Protein 7X77 (pdb70)

Secondary structure (DSSP, 8-state):
--TT-PPPHHHHHHHTSS-BSSHHHHHHHHHHHHTT--GGGHHHHTSEEEEE-STT-EEEEEE-TTS-EEEHHHHHHHHHHT-HHHHHHHSTT--HHHHHTHHHHHHHTT--HHHHHHHHHHHHHHHHH-GGG---SHHHHHHHHHH-HHHHHHHHHHHHH---EE-TTS-EE---SSSHHHHHHHHHTT--EEEEEEEETTTTEEEEEEEGGGB------PBPSS-SSS-S--HHHHTTTTT--HHHH-SSBSS-BTTS-TTSTTB---TTS-TTEEEEEEPPPPHHHHHHHHT-GGGSTTT--

Sequence (305 aa):
PWPGVPMSFFSNLRAVNKLYPNQASFITDNTRLLTSTPAGFTNVLNAPSVRNIGNNRFQPGYQLSNNQFVSTSDINRITRNNDVPNIRGVFQGISDPQINSLSQLRRVDNVPDFNYHTKQTRSNAVKQNFPETNVRTPEGVQNALQQNPRLHSYMQSLKVGGTGILLATGGYFLFSAATLVQDIINAINNTGGSYYVQGKDAGEIAEACLLLQRTCRQDPVTICPFDPLLPNNPPELTNMCQGFNYEVEKTVCRGSDPSADPDSPQYVDISDLPAGQTLMCIEPYSFGDLVGDLGLDWLLGDEGL

GO terms:
  GO:0055036 virion membrane (C, EXP)

B-factor: mean 30.39, std 8.5, range [15.55, 80.91]

Structure (mmCIF, N/CA/C/O backbone):
data_7X77
#
_entry.id   7X77
#
_cell.length_a   68.173
_cell.length_b   92.360
_cell.length_c   52.646
_cell.angle_alpha   90.000
_cell.angle_beta   90.000
_cell.angle_gamma   90.000
#
_symmetry.space_group_name_H-M   'P 21 21 2'
#
loop_
_entity.id
_entity.type
_entity.pdbx_description
1 polymer 'Per os infectivity factor 5'
2 water water
#
loop_
_atom_site.group_PDB
_atom_site.id
_atom_site.type_symbol
_atom_site.label_atom_id
_atom_site.label_alt_id
_atom_site.label_comp_id
_atom_site.label_asym_id
_atom_site.label_entity_id
_atom_site.label_seq_id
_atom_site.pdbx_PDB_ins_code
_atom_site.Cartn_x
_atom_site.Cartn_y
_atom_site.Cartn_z
_atom_site.occupancy
_atom_site.B_iso_or_equiv
_atom_site.auth_seq_id
_atom_site.auth_comp_id
_atom_site.auth_asym_id
_atom_site.auth_atom_id
_atom_site.pdbx_PDB_model_num
ATOM 1 N N . PRO A 1 21 ? 71.51947 90.27942 63.88694 1.000 30.01290 -5 PRO A N 1
ATOM 2 C CA . PRO A 1 21 ? 72.44985 89.16287 63.62993 1.000 39.94188 -5 PRO A CA 1
ATOM 3 C C . PRO A 1 21 ? 71.94803 88.20287 62.55064 1.000 33.33362 -5 PRO A C 1
ATOM 4 O O . PRO A 1 21 ? 70.87034 87.63465 62.72228 1.000 29.74809 -5 PRO A O 1
ATOM 8 N N . TRP A 1 22 ? 72.70563 88.03694 61.46357 1.000 28.52700 -4 TRP A N 1
ATOM 9 C CA . TRP A 1 22 ? 72.30343 87.10598 60.41678 1.000 29.69705 -4 TRP A CA 1
ATOM 10 C C . TRP A 1 22 ? 72.45522 85.68079 60.93707 1.000 28.78618 -4 TRP A C 1
ATOM 11 O O . TRP A 1 22 ? 73.47742 85.36426 61.55564 1.000 27.82056 -4 TRP A O 1
ATOM 22 N N . PRO A 1 23 ? 71.46350 84.80923 60.73033 1.000 28.26514 -3 PRO A N 1
ATOM 23 C CA . PRO A 1 23 ? 71.54724 83.43641 61.25241 1.000 30.52570 -3 PRO A CA 1
ATOM 24 C C . PRO A 1 23 ? 72.77170 82.68987 60.73125 1.000 28.61769 -3 PRO A C 1
ATOM 25 O O . PRO A 1 23 ? 73.06728 82.69393 59.53321 1.000 28.95806 -3 PRO A O 1
ATOM 29 N N . GLY A 1 24 ? 73.48684 82.04676 61.65149 1.000 27.35001 -2 GLY A N 1
ATOM 30 C CA . GLY A 1 24 ? 74.72535 81.36876 61.33185 1.000 26.04758 -2 GLY A CA 1
ATOM 31 C C . GLY A 1 24 ? 75.93912 82.26199 61.14483 1.000 30.23091 -2 GLY A C 1
ATOM 32 O O . GLY A 1 24 ? 77.04105 81.73680 60.93941 1.000 29.13323 -2 GLY A O 1
ATOM 33 N N . VAL A 1 25 ? 75.79152 83.57961 61.20466 1.000 27.79274 -1 VAL A N 1
ATOM 34 C CA . VAL A 1 25 ? 76.89265 84.50194 60.92888 1.000 28.78411 -1 VAL A CA 1
ATOM 35 C C . VAL A 1 25 ? 77.28434 85.18852 62.23356 1.000 27.48095 -1 VAL A C 1
ATOM 36 O O . VAL A 1 25 ? 76.43474 85.83571 62.85861 1.000 29.86182 -1 VAL A O 1
ATOM 40 N N . PRO A 1 26 ? 78.54104 85.08748 62.67702 1.000 24.43669 0 PRO A N 1
ATOM 41 C CA . PRO A 1 26 ? 78.99167 85.93014 63.79042 1.000 28.81130 0 PRO A CA 1
ATOM 42 C C . PRO A 1 26 ? 78.80818 87.40009 63.44510 1.000 27.02108 0 PRO A C 1
ATOM 43 O O . PRO A 1 26 ? 78.92891 87.80752 62.29073 1.000 28.30137 0 PRO A O 1
ATOM 47 N N . MET A 1 27 ? 78.48951 88.19470 64.45628 1.000 22.59531 1 MET A N 1
ATOM 48 C CA . MET A 1 27 ? 78.31888 89.61951 64.22440 1.000 28.89632 1 MET A CA 1
ATOM 49 C C . MET A 1 27 ? 79.67543 90.28009 64.01066 1.000 22.68520 1 MET A C 1
ATOM 50 O O . MET A 1 27 ? 80.69394 89.84407 64.55278 1.000 21.96362 1 MET A O 1
ATOM 55 N N . SER A 1 28 ? 79.68249 91.33451 63.19581 1.000 24.94700 2 SER A N 1
ATOM 56 C CA . SER A 1 28 ? 80.90681 92.08787 62.97268 1.000 21.40573 2 SER A CA 1
ATOM 57 C C . SER A 1 28 ? 81.29634 92.84997 64.23518 1.000 22.61232 2 SER A C 1
ATOM 58 O O . SER A 1 28 ? 80.48019 93.07762 65.13580 1.000 23.06026 2 SER A O 1
ATOM 61 N N . PHE A 1 29 ? 82.56992 93.25042 64.28607 1.000 22.21916 3 PHE A N 1
ATOM 62 C CA . PHE A 1 29 ? 83.09360 93.99677 65.42948 1.000 23.92645 3 PHE A CA 1
ATOM 63 C C . PHE A 1 29 ? 82.23399 95.21608 65.74661 1.000 19.39719 3 PHE A C 1
ATOM 64 O O . PHE A 1 29 ? 81.80873 95.41142 66.88877 1.000 19.96709 3 PHE A O 1
ATOM 72 N N . PHE A 1 30 ? 81.95709 96.04500 64.74494 1.000 21.00072 4 PHE A N 1
ATOM 73 C CA . PHE A 1 30 ? 81.18907 97.25656 65.00100 1.000 19.80345 4 PHE A CA 1
ATOM 74 C C . PHE A 1 30 ? 79.71210 96.97659 65.27172 1.000 21.70184 4 PHE A C 1
ATOM 75 O O . PHE A 1 30 ? 79.07150 97.77298 65.96695 1.000 19.91949 4 PHE A O 1
ATOM 83 N N . SER A 1 31 ? 79.15890 95.86193 64.76849 1.000 21.96772 5 SER A N 1
ATOM 84 C CA . SER A 1 31 ? 77.81092 95.46322 65.18663 1.000 22.29156 5 SER A CA 1
ATOM 85 C C . SER A 1 31 ? 77.78420 95.06950 66.66164 1.000 22.36592 5 SER A C 1
ATOM 86 O O . SER A 1 31 ? 76.84132 95.41146 67.38255 1.000 25.90515 5 SER A O 1
ATOM 89 N N . ASN A 1 32 ? 78.80530 94.33786 67.12405 1.000 25.34317 6 ASN A N 1
ATOM 90 C CA . ASN A 1 32 ? 78.89297 93.97726 68.53966 1.000 21.77962 6 ASN A CA 1
ATOM 91 C C . ASN A 1 32 ? 79.12669 95.21071 69.40965 1.000 23.14971 6 ASN A C 1
ATOM 92 O O . ASN A 1 32 ? 78.58345 95.31407 70.51493 1.000 22.36386 6 ASN A O 1
ATOM 97 N N . LEU A 1 33 ? 79.96999 96.13965 68.94794 1.000 18.68610 7 LEU A N 1
ATOM 98 C CA . LEU A 1 33 ? 80.15392 97.39740 69.67629 1.000 19.22274 7 LEU A CA 1
ATOM 99 C C . LEU A 1 33 ? 78.84549 98.16809 69.77812 1.000 19.11087 7 LEU A C 1
ATOM 100 O O . LEU A 1 33 ? 78.50452 98.69914 70.84080 1.000 18.01305 7 LEU A O 1
ATOM 105 N N . ARG A 1 34 ? 78.09970 98.23211 68.67523 1.000 20.89863 8 ARG A N 1
ATOM 106 C CA . ARG A 1 34 ? 76.79562 98.88713 68.67184 1.000 22.27002 8 ARG A CA 1
ATOM 107 C C . ARG A 1 34 ? 75.81894 98.18761 69.60967 1.000 24.16248 8 ARG A C 1
ATOM 108 O O . ARG A 1 34 ? 75.03748 98.85074 70.30820 1.000 20.64559 8 ARG A O 1
ATOM 116 N N . ALA A 1 35 ? 75.85037 96.84738 69.64302 1.000 20.60161 9 ALA A N 1
ATOM 117 C CA . ALA A 1 35 ? 74.89913 96.10705 70.46772 1.000 22.18886 9 ALA A CA 1
ATOM 118 C C . ALA A 1 35 ? 75.08372 96.40476 71.95307 1.000 23.51205 9 ALA A C 1
ATOM 119 O O . ALA A 1 35 ? 74.10176 96.42482 72.70430 1.000 24.46796 9 ALA A O 1
ATOM 121 N N . VAL A 1 36 ? 76.31659 96.67908 72.39853 1.000 22.48723 10 VAL A N 1
ATOM 122 C CA . VAL A 1 36 ? 76.53933 96.98984 73.80931 1.000 21.55025 10 VAL A CA 1
ATOM 123 C C . VAL A 1 36 ? 76.47327 98.48396 74.11641 1.000 24.23306 10 VAL A C 1
ATOM 124 O O . VAL A 1 36 ? 76.73780 98.88403 75.25981 1.000 26.37619 10 VAL A O 1
ATOM 128 N N . ASN A 1 37 ? 76.13779 99.32569 73.13811 1.000 22.13938 11 ASN A N 1
ATOM 129 C CA . ASN A 1 37 ? 75.95934 100.76052 73.38095 1.000 22.40048 11 ASN A CA 1
ATOM 130 C C . ASN A 1 37 ? 74.54929 101.00874 73.92721 1.000 25.99030 11 ASN A C 1
ATOM 131 O O . ASN A 1 37 ? 73.67238 101.57932 73.26922 1.000 26.03003 11 ASN A O 1
ATOM 136 N N . LYS A 1 38 ? 74.34004 100.56453 75.16598 1.000 23.39094 12 LYS A N 1
ATOM 137 C CA . LYS A 1 38 ? 73.04510 100.69325 75.82411 1.000 26.21776 12 LYS A CA 1
ATOM 138 C C . LYS A 1 38 ? 73.25183 100.51455 77.31950 1.000 26.95891 12 LYS A C 1
ATOM 139 O O . LYS A 1 38 ? 74.34316 100.17664 77.77591 1.000 26.64975 12 LYS A O 1
ATOM 145 N N . LEU A 1 39 ? 72.18401 100.72883 78.07777 1.000 27.58702 13 LEU A N 1
ATOM 146 C CA . LEU A 1 39 ? 72.19333 100.44637 79.50444 1.000 27.33177 13 LEU A CA 1
ATOM 147 C C . LEU A 1 39 ? 71.76412 99.00624 79.74859 1.000 28.63596 13 LEU A C 1
ATOM 148 O O . LEU A 1 39 ? 71.03037 98.41462 78.95184 1.000 29.52122 13 LEU A O 1
ATOM 153 N N . TYR A 1 40 ? 72.20667 98.45298 80.87509 1.000 31.36022 14 TYR A N 1
ATOM 154 C CA . TYR A 1 40 ? 71.97080 97.04819 81.16635 1.000 32.44416 14 TYR A CA 1
ATOM 155 C C . TYR A 1 40 ? 71.25365 96.87223 82.50302 1.000 37.59570 14 TYR A C 1
ATOM 156 O O . TYR A 1 40 ? 71.37803 97.71724 83.39754 1.000 36.05599 14 TYR A O 1
ATOM 165 N N . PRO A 1 41 ? 70.49919 95.77613 82.66965 1.000 37.01162 15 PRO A N 1
ATOM 166 C CA . PRO A 1 41 ? 69.80539 95.54220 83.94829 1.000 35.40728 15 PRO A CA 1
ATOM 167 C C . PRO A 1 41 ? 70.70634 95.01459 85.04648 1.000 37.26694 15 PRO A C 1
ATOM 168 O O . PRO A 1 41 ? 70.36931 95.17192 86.22877 1.000 35.58439 15 PRO A O 1
ATOM 172 N N . ASN A 1 42 ? 71.82189 94.38379 84.69624 1.000 35.786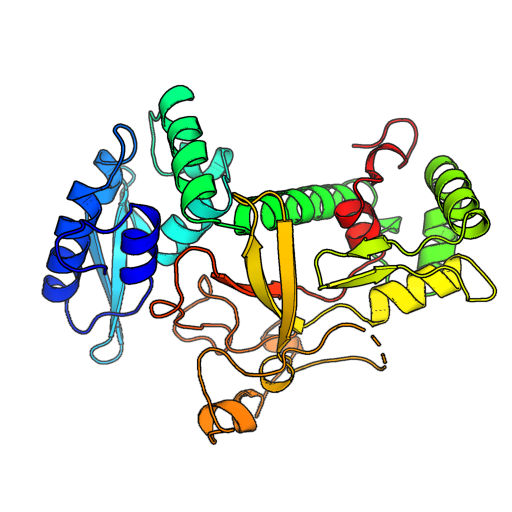20 16 ASN A N 1
ATOM 173 C CA . ASN A 1 42 ? 72.78404 93.87981 85.66589 1.000 38.42982 16 ASN A CA 1
ATOM 174 C C . ASN A 1 42 ? 74.11331 93.69225 84.94417 1.000 37.02807 16 ASN A C 1
ATOM 175 O O . ASN A 1 42 ? 74.21755 93.90333 83.73332 1.000 36.09383 16 ASN A O 1
ATOM 180 N N . GLN A 1 43 ? 75.13072 93.27509 85.69638 1.000 32.37213 17 GLN A N 1
ATOM 181 C CA . GLN A 1 43 ? 76.45792 93.12188 85.11494 1.000 36.35346 17 GLN A CA 1
ATOM 182 C C . GLN A 1 43 ? 76.55411 91.87292 84.24519 1.000 38.10352 17 GLN A C 1
ATOM 183 O O . GLN A 1 43 ? 77.24758 91.88001 83.21686 1.000 32.78720 17 GLN A O 1
ATOM 189 N N . ALA A 1 44 ? 75.85711 90.79863 84.63218 1.000 36.21473 18 ALA A N 1
ATOM 190 C CA . ALA A 1 44 ? 76.01206 89.52656 83.93135 1.000 34.79904 18 ALA A CA 1
ATOM 191 C C . ALA A 1 44 ? 75.50114 89.61068 82.49544 1.000 34.50470 18 ALA A C 1
ATOM 192 O O . ALA A 1 44 ? 76.10435 89.03209 81.58628 1.000 33.92269 18 ALA A O 1
ATOM 194 N N . SER A 1 45 ? 74.39895 90.33214 82.26217 1.000 34.00568 19 SER A N 1
ATOM 195 C CA . SER A 1 45 ? 73.92438 90.48783 80.88869 1.000 34.53989 19 SER A CA 1
ATOM 196 C C . SER A 1 45 ? 74.94070 91.20340 80.01440 1.000 32.25664 19 SER A C 1
ATOM 197 O O . SER A 1 45 ? 74.95597 90.99953 78.79709 1.000 31.56452 19 SER A O 1
ATOM 200 N N . PHE A 1 46 ? 75.78947 92.04520 80.60564 1.000 35.19475 20 PHE A N 1
ATOM 201 C CA . PHE A 1 46 ? 76.77785 92.75347 79.79835 1.000 33.95732 20 PHE A CA 1
ATOM 202 C C . PHE A 1 46 ? 78.00362 91.89145 79.53529 1.000 29.19088 20 PHE A C 1
ATOM 203 O O . PHE A 1 46 ? 78.52745 91.89400 78.41789 1.000 32.13977 20 PHE A O 1
ATOM 211 N N . ILE A 1 47 ? 78.47007 91.14784 80.53975 1.000 30.16547 21 ILE A N 1
ATOM 212 C CA . ILE A 1 47 ? 79.56485 90.20230 80.31704 1.000 31.29713 21 ILE A CA 1
ATOM 213 C C . ILE A 1 47 ? 79.22641 89.25565 79.17152 1.000 31.50833 21 ILE A C 1
ATOM 214 O O . ILE A 1 47 ? 80.08459 88.91898 78.34507 1.000 26.22812 21 ILE A O 1
ATOM 219 N N . THR A 1 48 ? 77.96433 88.82076 79.10412 1.000 33.01739 22 THR A N 1
ATOM 220 C CA . THR A 1 48 ? 77.51921 87.92400 78.04095 1.000 29.95743 22 THR A CA 1
ATOM 221 C C . THR A 1 48 ? 77.70430 88.55633 76.67129 1.000 31.53656 22 THR A C 1
ATOM 222 O O . THR A 1 48 ? 78.30707 87.95471 75.77421 1.000 30.74748 22 THR A O 1
ATOM 226 N N . ASP A 1 49 ? 77.16501 89.76657 76.48685 1.000 29.99109 23 ASP A N 1
ATOM 227 C CA . ASP A 1 49 ? 77.33509 90.48111 75.22558 1.000 27.51703 23 ASP A CA 1
ATOM 228 C C . ASP A 1 49 ? 78.80206 90.80303 74.96820 1.000 28.26553 23 ASP A C 1
ATOM 229 O O . ASP A 1 49 ? 79.26260 90.77006 73.82239 1.000 29.28925 23 ASP A O 1
ATOM 234 N N . ASN A 1 50 ? 79.54684 91.13863 76.01983 1.000 27.77976 24 ASN A N 1
ATOM 235 C CA . ASN A 1 50 ? 80.94982 91.47992 75.84003 1.000 25.70616 24 ASN A CA 1
ATOM 236 C C . ASN A 1 50 ? 81.75990 90.25752 75.41944 1.000 27.87227 24 ASN A C 1
ATOM 237 O O . ASN A 1 50 ? 82.67694 90.36640 74.59693 1.000 23.85148 24 ASN A O 1
ATOM 242 N N . THR A 1 51 ? 81.42895 89.08145 75.96071 1.000 30.12514 25 THR A N 1
ATOM 243 C CA . THR A 1 51 ? 82.10603 87.86736 75.51900 1.000 27.22879 25 THR A CA 1
ATOM 244 C C . THR A 1 51 ? 81.93021 87.67000 74.02200 1.000 24.12082 25 THR A C 1
ATOM 245 O O . THR A 1 51 ? 82.88187 87.32378 73.31395 1.000 31.28758 25 THR A O 1
ATOM 249 N N . ARG A 1 52 ? 80.72803 87.91710 73.51761 1.000 22.54786 26 ARG A N 1
ATOM 250 C CA . ARG A 1 52 ? 80.51083 87.85533 72.07917 1.000 25.29341 26 ARG A CA 1
ATOM 251 C C . ARG A 1 52 ? 81.31477 88.92823 71.35504 1.000 27.96120 26 ARG A C 1
ATOM 252 O O . ARG A 1 52 ? 81.84017 88.68637 70.26216 1.000 24.60697 26 ARG A O 1
ATOM 260 N N . LEU A 1 53 ? 81.40184 90.13056 71.93496 1.000 24.51711 27 LEU A N 1
ATOM 261 C CA . LEU A 1 53 ? 82.20045 91.18188 71.31047 1.000 28.11426 27 LEU A CA 1
ATOM 262 C C . LEU A 1 53 ? 83.66143 90.75950 71.19210 1.000 25.07979 27 LEU A C 1
ATOM 263 O O . LEU A 1 53 ? 84.29699 90.98727 70.15483 1.000 25.67855 27 LEU A O 1
ATOM 268 N N . LEU A 1 54 ? 84.19380 90.10123 72.22785 1.000 23.77926 28 LEU A N 1
ATOM 269 C CA . LEU A 1 54 ? 85.59774 89.68809 72.22654 1.000 28.15560 28 LEU A CA 1
ATOM 270 C C . LEU A 1 54 ? 85.90173 88.67501 71.12560 1.000 28.80979 28 LEU A C 1
ATOM 271 O O . LEU A 1 54 ? 87.05061 88.58112 70.67647 1.000 28.51128 28 LEU A O 1
ATOM 276 N N . THR A 1 55 ? 84.90171 87.91058 70.67643 1.000 22.49902 29 THR A N 1
ATOM 277 C CA . THR A 1 55 ? 85.14574 86.98259 69.57643 1.000 28.32709 29 THR A CA 1
ATOM 278 C C . THR A 1 55 ? 85.23783 87.69277 68.23801 1.000 26.19594 29 THR A C 1
ATOM 279 O O . THR A 1 55 ? 85.51294 87.04476 67.22277 1.000 26.90465 29 THR A O 1
ATOM 283 N N . SER A 1 56 ? 85.02592 89.00598 68.21365 1.000 25.74025 30 SER A N 1
ATOM 284 C CA . SER A 1 56 ? 85.13853 89.79123 66.99388 1.000 23.60614 30 SER A CA 1
ATOM 285 C C . SER A 1 56 ? 86.18706 90.89872 67.09941 1.000 25.68761 30 SER A C 1
ATOM 286 O O . SER A 1 56 ? 86.27791 91.73833 66.19362 1.000 23.39468 30 SER A O 1
ATOM 289 N N . THR A 1 57 ? 87.01114 90.89534 68.14864 1.000 23.92567 31 THR A N 1
ATOM 290 C CA . THR A 1 57 ? 87.87897 92.02986 68.46265 1.000 28.24289 31 THR A CA 1
ATOM 291 C C . THR A 1 57 ? 89.26992 91.85268 67.85553 1.000 24.03329 31 THR A C 1
ATOM 292 O O . THR A 1 57 ? 89.96247 90.88450 68.19885 1.000 22.66362 31 THR A O 1
ATOM 296 N N . PRO A 1 58 ? 89.73292 92.76790 67.00013 1.000 26.34810 32 PRO A N 1
ATOM 297 C CA . PRO A 1 58 ? 91.08925 92.64900 66.43776 1.000 25.19171 32 PRO A CA 1
ATOM 298 C C . PRO A 1 58 ? 92.17529 92.72706 67.51047 1.000 30.08983 32 PRO A C 1
ATOM 299 O O . PRO A 1 58 ? 91.93594 93.05925 68.67439 1.000 45.58594 32 PRO A O 1
ATOM 303 N N . ALA A 1 59 ? 93.41652 92.46994 67.05796 1.000 31.02324 33 ALA A N 1
ATOM 304 C CA . ALA A 1 59 ? 94.50925 92.06641 67.94429 1.000 30.23078 33 ALA A CA 1
ATOM 305 C C . ALA A 1 59 ? 94.87041 93.13608 68.97085 1.000 33.45013 33 ALA A C 1
ATOM 306 O O . ALA A 1 59 ? 95.23901 92.81172 70.10816 1.000 43.92668 33 ALA A O 1
ATOM 308 N N . GLY A 1 60 ? 94.81964 94.39966 68.59550 1.000 24.25450 34 GLY A N 1
ATOM 309 C CA . GLY A 1 60 ? 95.32540 95.36693 69.55370 1.000 29.89531 34 GLY A CA 1
ATOM 310 C C . GLY A 1 60 ? 94.32905 95.95073 70.53947 1.000 37.24822 34 GLY A C 1
ATOM 311 O O . GLY A 1 60 ? 94.69638 96.85174 71.30411 1.000 39.08705 34 GLY A O 1
ATOM 312 N N . PHE A 1 61 ? 93.08348 95.46293 70.55870 1.000 33.00175 35 PHE A N 1
ATOM 313 C CA . PHE A 1 61 ? 92.01109 96.04141 71.36165 1.000 28.02875 35 PHE A CA 1
ATOM 314 C C . PHE A 1 61 ? 91.56908 95.15476 72.51908 1.000 28.49273 35 PHE A C 1
ATOM 315 O O . PHE A 1 61 ? 90.68679 95.55264 73.28800 1.000 27.85207 35 PHE A O 1
ATOM 323 N N . THR A 1 62 ? 92.15827 93.96771 72.67112 1.000 28.83926 36 THR A N 1
ATOM 324 C CA . THR A 1 62 ? 91.62087 93.00231 73.62201 1.000 30.06505 36 THR A CA 1
ATOM 325 C C . THR A 1 62 ? 91.97778 93.33748 75.06376 1.000 31.30824 36 THR A C 1
ATOM 326 O O . THR A 1 62 ? 91.17690 93.06670 75.96498 1.000 34.46046 36 THR A O 1
ATOM 330 N N . ASN A 1 63 ? 93.16084 93.91176 75.30463 1.000 30.70875 37 ASN A N 1
ATOM 331 C CA . ASN A 1 63 ? 93.56608 94.23282 76.67142 1.000 30.85299 37 ASN A CA 1
ATOM 332 C C . ASN A 1 63 ? 92.51688 95.08026 77.38105 1.000 30.53607 37 ASN A C 1
ATOM 333 O O . ASN A 1 63 ? 92.17898 94.82566 78.54175 1.000 34.66224 37 ASN A O 1
ATOM 338 N N . VAL A 1 64 ? 91.97678 96.08602 76.69873 1.000 27.33826 38 VAL A N 1
ATOM 339 C CA . VAL A 1 64 ? 90.95175 96.91443 77.32787 1.000 31.44530 38 VAL A CA 1
ATOM 340 C C . VAL A 1 64 ? 89.62649 96.16361 77.40157 1.000 29.14898 38 VAL A C 1
ATOM 341 O O . VAL A 1 64 ? 88.98495 96.11240 78.45745 1.000 29.65195 38 VAL A O 1
ATOM 345 N N . LEU A 1 65 ? 89.19574 95.56485 76.28445 1.000 29.94832 39 LEU A N 1
ATOM 346 C CA . LEU A 1 65 ? 87.86346 94.95827 76.24223 1.000 30.57510 39 LEU A CA 1
ATOM 347 C C . LEU A 1 65 ? 87.76834 93.69632 77.08514 1.000 29.97791 39 LEU A C 1
ATOM 348 O O . LEU A 1 65 ? 86.65990 93.31972 77.47428 1.000 31.35610 39 LEU A O 1
ATOM 353 N N . ASN A 1 66 ? 88.89770 93.04717 77.39550 1.000 31.15894 40 ASN A N 1
ATOM 354 C CA . ASN A 1 66 ? 88.88354 91.92978 78.35856 1.000 37.88129 40 ASN A CA 1
ATOM 355 C C . ASN A 1 66 ? 88.72163 92.38015 79.78156 1.000 37.48182 40 ASN A C 1
ATOM 356 O O . ASN A 1 66 ? 88.79778 91.52947 80.68283 1.000 36.25367 40 ASN A O 1
ATOM 361 N N . ALA A 1 67 ? 88.49104 93.66375 80.04700 1.000 33.27217 41 ALA A N 1
ATOM 362 C CA . ALA A 1 67 ? 88.31473 94.17206 81.40473 1.000 35.23940 41 ALA A CA 1
ATOM 363 C C . ALA A 1 67 ? 86.96055 94.86603 81.53970 1.000 34.16059 41 ALA A C 1
ATOM 364 O O . ALA A 1 67 ? 86.89162 96.06312 81.84654 1.000 31.62426 41 ALA A O 1
ATOM 366 N N . PRO A 1 68 ? 85.86270 94.14225 81.33279 1.000 30.66519 42 PRO A N 1
ATOM 367 C CA . PRO A 1 68 ? 84.54492 94.77352 81.41116 1.000 34.72155 42 PRO A CA 1
ATOM 368 C C . PRO A 1 68 ? 84.12653 95.04214 82.84659 1.000 38.94543 42 PRO A C 1
ATOM 369 O O . PRO A 1 68 ? 84.55502 94.36957 83.78514 1.000 39.22408 42 PRO A O 1
ATOM 373 N N . SER A 1 69 ? 83.26505 96.04374 83.00074 1.000 38.41294 43 SER A N 1
ATOM 374 C CA . SER A 1 69 ? 82.68932 96.39337 84.29246 1.000 37.27467 43 SER A CA 1
ATOM 375 C C . SER A 1 69 ? 81.44769 97.23896 84.04576 1.000 36.90101 43 SER A C 1
ATOM 376 O O . SER A 1 69 ? 81.09546 97.54044 82.90392 1.000 36.58089 43 SER A O 1
ATOM 379 N N . VAL A 1 70 ? 80.77741 97.61366 85.13068 1.000 39.89374 44 VAL A N 1
ATOM 380 C CA . VAL A 1 70 ? 79.58414 98.45066 85.07448 1.000 42.26027 44 VAL A CA 1
ATOM 381 C C . VAL A 1 70 ? 79.56468 99.38649 86.27174 1.000 42.37958 44 VAL A C 1
ATOM 382 O O . VAL A 1 70 ? 80.04293 99.04540 87.35685 1.000 46.35615 44 VAL A O 1
ATOM 386 N N . ARG A 1 71 ? 79.01770 100.58152 86.06415 1.000 41.16423 45 ARG A N 1
ATOM 387 C CA . ARG A 1 71 ? 78.74420 101.50585 87.15164 1.000 42.52729 45 ARG A CA 1
ATOM 388 C C . ARG A 1 71 ? 77.23864 101.59716 87.35372 1.000 44.53231 45 ARG A C 1
ATOM 389 O O . ARG A 1 71 ? 76.46701 101.65019 86.38760 1.000 43.95743 45 ARG A O 1
ATOM 397 N N . ASN A 1 72 ? 76.82549 101.58434 88.61567 1.000 45.12900 46 ASN A N 1
ATOM 398 C CA . ASN A 1 72 ? 75.41350 101.65146 88.96869 1.000 46.83431 46 ASN A CA 1
ATOM 399 C C . ASN A 1 72 ? 74.98757 103.11375 88.97641 1.000 43.10147 46 ASN A C 1
ATOM 400 O O . ASN A 1 72 ? 75.48559 103.90196 89.78345 1.000 46.07275 46 ASN A O 1
ATOM 405 N N . ILE A 1 73 ? 74.07443 103.48244 88.07530 1.000 48.57313 47 ILE A N 1
ATOM 406 C CA . ILE A 1 73 ? 73.65674 104.87450 87.92260 1.000 48.18477 47 ILE A CA 1
ATOM 407 C C . ILE A 1 73 ? 72.19845 105.03898 88.33561 1.000 53.93691 47 ILE A C 1
ATOM 408 O O . ILE A 1 73 ? 71.41880 105.72639 87.66281 1.000 53.45192 47 ILE A O 1
ATOM 413 N N . GLY A 1 74 ? 71.82383 104.42172 89.44390 1.000 55.20508 48 GLY A N 1
ATOM 414 C CA . GLY A 1 74 ? 70.47437 104.61693 89.94429 1.000 54.23519 48 GLY A CA 1
ATOM 415 C C . GLY A 1 74 ? 69.49002 103.65814 89.31540 1.000 58.61322 48 GLY A C 1
ATOM 416 O O . GLY A 1 74 ? 69.66388 103.18956 88.19163 1.000 59.45105 48 GLY A O 1
ATOM 417 N N . ASN A 1 75 ? 68.42527 103.36632 90.06856 1.000 64.53171 49 ASN A N 1
ATOM 418 C CA . ASN A 1 75 ? 67.44480 102.34866 89.69997 1.000 66.51800 49 ASN A CA 1
ATOM 419 C C . ASN A 1 75 ? 68.15690 101.03422 89.41120 1.000 63.43760 49 ASN A C 1
ATOM 420 O O . ASN A 1 75 ? 69.26936 100.80876 89.90179 1.000 68.21560 49 ASN A O 1
ATOM 425 N N . ASN A 1 76 ? 67.53404 100.15919 88.62526 1.000 63.62566 50 ASN A N 1
ATOM 426 C CA . ASN A 1 76 ? 68.21312 98.95837 88.13868 1.000 64.19572 50 ASN A CA 1
ATOM 427 C C . ASN A 1 76 ? 68.97862 99.22076 86.84809 1.000 56.90317 50 ASN A C 1
ATOM 428 O O . ASN A 1 76 ? 69.00002 98.37341 85.94863 1.000 51.75030 50 ASN A O 1
ATOM 433 N N . ARG A 1 77 ? 69.61297 100.38653 86.72786 1.000 57.14192 51 ARG A N 1
ATOM 434 C CA . ARG A 1 77 ? 70.30474 100.79513 85.51182 1.000 50.46585 51 ARG A CA 1
ATOM 435 C C . ARG A 1 77 ? 71.80993 100.72694 85.72060 1.000 47.64732 51 ARG A C 1
ATOM 436 O O . ARG A 1 77 ? 72.34027 101.33890 86.65451 1.000 44.46996 51 ARG A O 1
ATOM 444 N N . PHE A 1 78 ? 72.49037 99.99316 84.83993 1.000 44.80093 52 PHE A N 1
ATOM 445 C CA . PHE A 1 78 ? 73.93912 99.83614 84.87095 1.000 38.05919 52 PHE A CA 1
ATOM 446 C C . PHE A 1 78 ? 74.52857 100.30542 83.54919 1.000 38.79757 52 PHE A C 1
ATOM 447 O O . PHE A 1 78 ? 74.10647 99.84710 82.48239 1.000 37.78524 52 PHE A O 1
ATOM 455 N N . GLN A 1 79 ? 75.50031 101.21439 83.61752 1.000 33.27680 53 GLN A N 1
ATOM 456 C CA . GLN A 1 79 ? 76.18925 101.66735 82.41787 1.000 35.33870 53 GLN A CA 1
ATOM 457 C C . GLN A 1 79 ? 77.39185 100.76949 82.15797 1.000 31.28921 53 GLN A C 1
ATOM 458 O O . GLN A 1 79 ? 78.25730 100.64907 83.03215 1.000 31.97913 53 GLN A O 1
ATOM 464 N N . PRO A 1 80 ? 77.48810 100.13006 80.99836 1.000 27.00145 54 PRO A N 1
ATOM 465 C CA . PRO A 1 80 ? 78.61406 99.23055 80.73972 1.000 28.98246 54 PRO A CA 1
ATOM 466 C C . PRO A 1 80 ? 79.86723 99.98573 80.32946 1.000 31.26465 54 PRO A C 1
ATOM 467 O O . PRO A 1 80 ? 79.80984 101.08414 79.76851 1.000 26.04836 54 PRO A O 1
ATOM 471 N N . GLY A 1 81 ? 81.00850 99.36532 80.60213 1.000 25.98892 55 GLY A N 1
ATOM 472 C CA . GLY A 1 81 ? 82.26946 99.98450 80.27972 1.000 28.97426 55 GLY A CA 1
ATOM 473 C C . GLY A 1 81 ? 83.44229 99.05523 80.48963 1.000 33.37044 55 GLY A C 1
ATOM 474 O O . GLY A 1 81 ? 83.29329 97.83080 80.53814 1.000 32.65193 55 GLY A O 1
ATOM 475 N N . TYR A 1 82 ? 84.62400 99.66170 80.59373 1.000 32.35869 56 TYR A N 1
ATOM 476 C CA . TYR A 1 82 ? 85.86792 98.92613 80.76007 1.000 31.85487 56 TYR A CA 1
ATOM 477 C C . TYR A 1 82 ? 86.77490 99.69941 81.69876 1.000 37.34389 56 TYR A C 1
ATOM 478 O O . TYR A 1 82 ? 86.86064 100.92643 81.61673 1.000 36.52938 56 TYR A O 1
ATOM 487 N N . GLN A 1 83 ? 87.43255 98.97706 82.60136 1.000 39.54573 57 GLN A N 1
ATOM 488 C CA . GLN A 1 83 ? 88.36516 99.57349 83.54837 1.000 40.73117 57 GLN A CA 1
ATOM 489 C C . GLN A 1 83 ?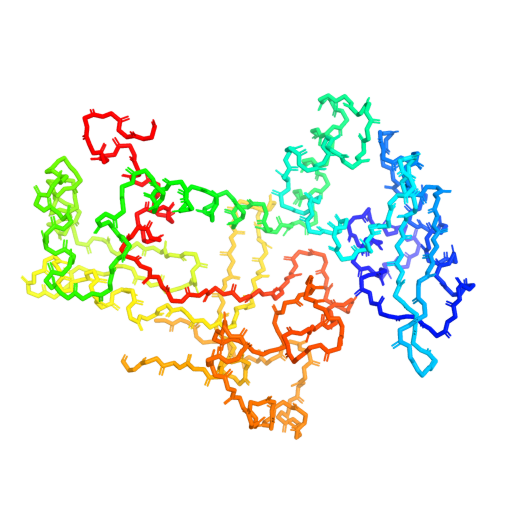 89.75743 99.58448 82.92897 1.000 43.23168 57 GLN A C 1
ATOM 490 O O . GLN A 1 83 ? 90.31760 98.52529 82.62747 1.000 45.90725 57 GLN A O 1
ATOM 496 N N . LEU A 1 84 ? 90.30813 100.77544 82.73213 1.000 41.91836 58 LEU A N 1
ATOM 497 C CA . LEU A 1 84 ? 91.62625 100.89935 82.13287 1.000 45.80976 58 LEU A CA 1
ATOM 498 C C . LEU A 1 84 ? 92.71179 100.56422 83.15635 1.000 46.31053 58 LEU A C 1
ATOM 499 O O . LEU A 1 84 ? 92.46969 100.52333 84.36658 1.000 51.35693 58 LEU A O 1
ATOM 504 N N . SER A 1 85 ? 93.92594 100.31911 82.65082 1.000 45.32321 59 SER A N 1
ATOM 505 C CA . SER A 1 85 ? 95.04332 99.96544 83.52126 1.000 46.31322 59 SER A CA 1
ATOM 506 C C . SER A 1 85 ? 95.46275 101.11762 84.42335 1.000 49.26140 59 SER A C 1
ATOM 507 O O . SER A 1 85 ? 96.04454 100.87535 85.48695 1.000 50.08719 59 SER A O 1
ATOM 510 N N . ASN A 1 86 ? 95.18155 102.35949 84.03285 1.000 45.98420 60 ASN A N 1
ATOM 511 C CA . ASN A 1 86 ? 95.34917 103.48536 84.93854 1.000 49.77046 60 ASN A CA 1
ATOM 512 C C . ASN A 1 86 ? 94.16466 103.65928 85.88091 1.000 49.07815 60 ASN A C 1
ATOM 513 O O . ASN A 1 86 ? 94.00087 104.74215 86.45771 1.000 50.85924 60 ASN A O 1
ATOM 518 N N . ASN A 1 87 ? 93.33897 102.62073 86.02597 1.000 49.71657 61 ASN A N 1
ATOM 519 C CA . ASN A 1 87 ? 92.21171 102.60075 86.96141 1.000 56.57014 61 ASN A CA 1
ATOM 520 C C . ASN A 1 87 ? 91.15428 103.65037 86.61842 1.000 53.55800 61 ASN A C 1
ATOM 521 O O . ASN A 1 87 ? 90.49802 104.20011 87.50777 1.000 57.06481 61 ASN A O 1
ATOM 526 N N . GLN A 1 88 ? 90.97056 103.92359 85.32938 1.000 48.33015 62 GLN A N 1
ATOM 527 C CA . GLN A 1 88 ? 89.91550 104.80068 84.84699 1.000 45.35785 62 GLN A CA 1
ATOM 528 C C . GLN A 1 88 ? 88.84625 103.99215 84.11674 1.000 44.83181 62 GLN A C 1
ATOM 529 O O . GLN A 1 88 ? 89.13098 102.95128 83.51696 1.000 45.92081 62 GLN A O 1
ATOM 535 N N . PHE A 1 89 ? 87.61451 104.49225 84.16460 1.000 41.69783 63 PHE A N 1
ATOM 536 C CA . PHE A 1 89 ? 86.45533 103.84227 83.56397 1.000 39.57207 63 PHE A CA 1
ATOM 537 C C . PHE A 1 89 ? 86.12151 104.50554 82.23417 1.000 36.60914 63 PHE A C 1
ATOM 538 O O . PHE A 1 89 ? 86.01697 105.73403 82.15892 1.000 43.62892 63 PHE A O 1
ATOM 546 N N . VAL A 1 90 ? 85.92596 103.69438 81.19543 1.000 36.06758 64 VAL A N 1
ATOM 547 C CA . VAL A 1 90 ? 85.51892 104.18321 79.88264 1.000 35.16780 64 VAL A CA 1
ATOM 548 C C . VAL A 1 90 ? 84.30791 103.37407 79.41992 1.000 32.06252 64 VAL A C 1
ATOM 549 O O . VAL A 1 90 ? 84.34916 102.14084 79.40105 1.000 33.17903 64 VAL A O 1
ATOM 553 N N . SER A 1 91 ? 83.22637 104.06440 79.06214 1.000 31.17009 65 SER A N 1
ATOM 554 C CA . SER A 1 91 ? 81.96539 103.39779 78.74987 1.000 28.58923 65 SER A CA 1
ATOM 555 C C . SER A 1 91 ? 81.95775 102.84431 77.32439 1.000 25.50972 65 SER A C 1
ATOM 556 O O . SER A 1 91 ? 82.74966 103.24425 76.46957 1.000 24.43621 65 SER A O 1
ATOM 559 N N . THR A 1 92 ? 81.02531 101.91770 77.06555 1.000 23.55640 66 THR A N 1
ATOM 560 C CA . THR A 1 92 ? 80.88901 101.39501 75.70771 1.000 24.26294 66 THR A CA 1
ATOM 561 C C . THR A 1 92 ? 80.55843 102.50435 74.72141 1.000 25.17831 66 THR A C 1
ATOM 562 O O . THR A 1 92 ? 80.90026 102.40238 73.53504 1.000 24.72412 66 THR A O 1
ATOM 566 N N . SER A 1 93 ? 79.88868 103.56451 75.19121 1.000 24.19405 67 SER A N 1
ATOM 567 C CA . SER A 1 93 ? 79.60181 104.70986 74.33302 1.000 25.84610 67 SER A CA 1
ATOM 568 C C . SER A 1 93 ? 80.88540 105.40693 73.90729 1.000 22.49025 67 SER A C 1
ATOM 569 O O . SER A 1 93 ? 81.04215 105.76701 72.73697 1.000 27.10939 67 SER A O 1
ATOM 572 N N . ASP A 1 94 ? 81.81360 105.61197 74.84525 1.000 20.82189 68 ASP A N 1
ATOM 573 C CA . ASP A 1 94 ? 83.09437 106.22532 74.50065 1.000 20.69542 68 ASP A CA 1
ATOM 574 C C . ASP A 1 94 ? 83.90929 105.33375 73.56315 1.000 24.82636 68 ASP A C 1
ATOM 575 O O . ASP A 1 94 ? 84.54629 105.83594 72.62971 1.000 22.70059 68 ASP A O 1
ATOM 580 N N . ILE A 1 95 ? 83.91967 104.01251 73.80790 1.000 21.12868 69 ILE A N 1
ATOM 581 C CA . ILE A 1 95 ? 84.59060 103.08369 72.89778 1.000 19.50583 69 ILE A CA 1
ATOM 582 C C . ILE A 1 95 ? 83.98427 103.17409 71.50329 1.000 21.65444 69 ILE A C 1
ATOM 583 O O . ILE A 1 95 ? 84.69968 103.23445 70.49654 1.000 22.09276 69 ILE A O 1
ATOM 588 N N . ASN A 1 96 ? 82.64986 103.13538 71.42057 1.000 24.85598 70 ASN A N 1
ATOM 589 C CA . ASN A 1 96 ? 81.98925 103.29015 70.12919 1.000 21.61556 70 ASN A CA 1
ATOM 590 C C . ASN A 1 96 ? 82.40792 104.59134 69.46719 1.000 21.55166 70 ASN A C 1
ATOM 591 O O . ASN A 1 96 ? 82.69505 104.61935 68.26174 1.000 19.11693 70 ASN A O 1
ATOM 596 N N . ARG A 1 97 ? 82.48143 105.67529 70.25127 1.000 18.55103 71 ARG A N 1
ATOM 597 C CA . ARG A 1 97 ? 82.77191 106.98586 69.67733 1.000 21.47611 71 ARG A CA 1
ATOM 598 C C . ARG A 1 97 ? 84.16642 107.02260 69.06428 1.000 19.80880 71 ARG A C 1
ATOM 599 O O . ARG A 1 97 ? 84.33090 107.34973 67.88248 1.000 19.57523 71 ARG A O 1
ATOM 607 N N . ILE A 1 98 ? 85.18740 106.67599 69.84746 1.000 23.08762 72 ILE A N 1
ATOM 608 C CA . ILE A 1 98 ? 86.54604 106.83189 69.34621 1.000 19.75611 72 ILE A CA 1
ATOM 609 C C . ILE A 1 98 ? 86.83698 105.84721 68.21846 1.000 22.44538 72 ILE A C 1
ATOM 610 O O . ILE A 1 98 ? 87.56716 106.18674 67.28327 1.000 24.95907 72 ILE A O 1
ATOM 615 N N . THR A 1 99 ? 86.25887 104.63763 68.23877 1.000 19.83435 73 THR A N 1
ATOM 616 C CA . THR A 1 99 ? 86.61556 103.69221 67.18076 1.000 19.89753 73 THR A CA 1
ATOM 617 C C . THR A 1 99 ? 85.86031 103.98298 65.89069 1.000 18.99693 73 THR A C 1
ATOM 618 O O . THR A 1 99 ? 86.41804 103.84239 64.79479 1.000 18.04968 73 THR A O 1
ATOM 622 N N . ARG A 1 100 ? 84.59300 104.38554 65.99437 1.000 20.51648 74 ARG A N 1
ATOM 623 C CA . ARG A 1 100 ? 83.82802 104.69475 64.79314 1.000 19.37180 74 ARG A CA 1
ATOM 624 C C . ARG A 1 100 ? 84.33511 105.97600 64.14682 1.000 19.80965 74 ARG A C 1
ATOM 625 O O . ARG A 1 100 ? 84.25395 106.14029 62.92330 1.000 21.96942 74 ARG A O 1
ATOM 633 N N . ASN A 1 101 ? 84.85216 106.90297 64.95970 1.000 20.24872 75 ASN A N 1
ATOM 634 C CA . ASN A 1 101 ? 85.40999 108.15995 64.47037 1.000 24.44344 75 ASN A CA 1
ATOM 635 C C . ASN A 1 101 ? 86.78879 108.00039 63.84186 1.000 23.82048 75 ASN A C 1
ATOM 636 O O . ASN A 1 101 ? 87.22782 108.90994 63.12971 1.000 25.26113 75 ASN A O 1
ATOM 641 N N . ASN A 1 102 ? 87.47505 106.88727 64.07879 1.000 20.77153 76 ASN A N 1
ATOM 642 C CA . ASN A 1 102 ? 88.91791 106.80204 63.83811 1.000 21.28476 76 ASN A CA 1
ATOM 643 C C . ASN A 1 102 ? 89.61583 108.01297 64.46624 1.000 26.05981 76 ASN A C 1
ATOM 644 O O . ASN A 1 102 ? 90.35808 108.75652 63.81961 1.000 23.74698 76 ASN A O 1
ATOM 649 N N . ASP A 1 103 ? 89.32342 108.22362 65.74765 1.000 24.90964 77 ASP A N 1
ATOM 650 C CA . ASP A 1 103 ? 89.97168 109.21951 66.59437 1.000 24.54565 77 ASP A CA 1
ATOM 651 C C . ASP A 1 103 ? 91.30676 108.62951 67.05325 1.000 27.15713 77 ASP A C 1
ATOM 652 O O . ASP A 1 103 ? 91.42395 108.03629 68.12984 1.000 25.45918 77 ASP A O 1
ATOM 657 N N . VAL A 1 104 ? 92.33338 108.80128 66.22273 1.000 25.13171 78 VAL A N 1
ATOM 658 C CA . VAL A 1 104 ? 93.61613 108.15809 66.49567 1.000 24.87403 78 VAL A CA 1
ATOM 659 C C . VAL A 1 104 ? 94.19327 108.56641 67.84727 1.000 27.74598 78 VAL A C 1
ATOM 660 O O . VAL A 1 104 ? 94.63278 107.67853 68.59664 1.000 28.91016 78 VAL A O 1
ATOM 664 N N . PRO A 1 105 ? 94.22913 109.85339 68.22907 1.000 26.96150 79 PRO A N 1
ATOM 665 C CA . PRO A 1 105 ? 94.79861 110.17255 69.55064 1.000 26.11748 79 PRO A CA 1
ATOM 666 C C . PRO A 1 105 ? 94.06750 109.49959 70.69693 1.000 27.69805 79 PRO A C 1
ATOM 667 O O . PRO A 1 105 ? 94.71011 109.00241 71.62902 1.000 31.78759 79 PRO A O 1
ATOM 671 N N . ASN A 1 106 ? 92.73904 109.43928 70.64924 1.000 29.04729 80 ASN A N 1
ATOM 672 C CA . ASN A 1 106 ? 92.01346 108.80239 71.74069 1.000 27.96202 80 ASN A CA 1
ATOM 673 C C . ASN A 1 106 ? 92.08162 107.28414 71.66982 1.000 24.27856 80 ASN A C 1
ATOM 674 O O . ASN A 1 106 ? 92.13377 106.62487 72.71344 1.000 22.24595 80 ASN A O 1
ATOM 679 N N . ILE A 1 107 ? 92.09130 106.71145 70.46793 1.000 23.99902 81 ILE A N 1
ATOM 680 C CA . ILE A 1 107 ? 92.32981 105.27397 70.35036 1.000 25.22864 81 ILE A CA 1
ATOM 681 C C . ILE A 1 107 ? 93.66463 104.90922 70.99978 1.000 27.01630 81 ILE A C 1
ATOM 682 O O . ILE A 1 107 ? 93.74823 103.97005 71.80364 1.000 24.94250 81 ILE A O 1
ATOM 687 N N . ARG A 1 108 ? 94.72051 105.68014 70.69665 1.000 27.30692 82 ARG A N 1
ATOM 688 C CA . ARG A 1 108 ? 96.02596 105.42481 71.30846 1.000 27.21538 82 ARG A CA 1
ATOM 689 C C . ARG A 1 108 ? 95.98912 105.65829 72.81158 1.000 26.53870 82 ARG A C 1
ATOM 690 O O . ARG A 1 108 ? 96.66361 104.95540 73.57705 1.000 23.41133 82 ARG A O 1
ATOM 698 N N . GLY A 1 109 ? 95.20994 106.64889 73.25265 1.000 27.68876 83 GLY A N 1
ATOM 699 C CA . GLY A 1 109 ? 95.13349 106.95910 74.66898 1.000 27.12761 83 GLY A CA 1
ATOM 700 C C . GLY A 1 109 ? 94.38071 105.93001 75.48832 1.000 29.21607 83 GLY A C 1
ATOM 701 O O . GLY A 1 109 ? 94.63481 105.81792 76.69306 1.000 31.96584 83 GLY A O 1
ATOM 702 N N . VAL A 1 110 ? 93.46024 105.18342 74.86612 1.000 27.31569 84 VAL A N 1
ATOM 703 C CA . VAL A 1 110 ? 92.64499 104.17835 75.55592 1.000 25.39024 84 VAL A CA 1
ATOM 704 C C . VAL A 1 110 ? 93.24183 102.78855 75.34530 1.000 27.91090 84 VAL A C 1
ATOM 705 O O . VAL A 1 110 ? 93.51659 102.06268 76.31107 1.000 31.26283 84 VAL A O 1
ATOM 709 N N . PHE A 1 111 ? 93.43559 102.39868 74.08310 1.000 24.19621 85 PHE A N 1
ATOM 710 C CA . PHE A 1 111 ? 93.97862 101.07632 73.76266 1.000 26.25532 85 PHE A CA 1
ATOM 711 C C . PHE A 1 111 ? 95.50886 101.15872 73.75647 1.000 30.13390 85 PHE A C 1
ATOM 712 O O . PHE A 1 111 ? 96.17585 101.15218 72.71766 1.000 28.52280 85 PHE A O 1
ATOM 720 N N . GLN A 1 112 ? 96.06783 101.23597 74.96067 1.000 25.60001 86 GLN A N 1
ATOM 721 C CA . GLN A 1 112 ? 97.46629 101.63636 75.09632 1.000 30.25265 86 GLN A CA 1
ATOM 722 C C . GLN A 1 112 ? 98.41574 100.56122 74.58155 1.000 29.51362 86 GLN A C 1
ATOM 723 O O . GLN A 1 112 ? 98.18602 99.36253 74.75198 1.000 30.87948 86 GLN A O 1
ATOM 729 N N . GLY A 1 113 ? 99.49018 100.99986 73.94074 1.000 29.58100 87 GLY A N 1
ATOM 730 C CA . GLY A 1 113 ? 100.40301 100.07789 73.30772 1.000 32.60759 87 GLY A CA 1
ATOM 731 C C . GLY A 1 113 ? 99.96683 99.57857 71.95003 1.000 33.35023 87 GLY A C 1
ATOM 732 O O . GLY A 1 113 ? 100.68590 98.77358 71.34981 1.000 30.86106 87 GLY A O 1
ATOM 733 N N . ILE A 1 114 ? 98.81856 100.03250 71.44350 1.000 32.63227 88 ILE A N 1
ATOM 734 C CA . ILE A 1 114 ? 98.33682 99.59921 70.13685 1.000 31.70952 88 ILE A CA 1
ATOM 735 C C . ILE A 1 114 ? 99.27622 100.09791 69.04672 1.000 27.25328 88 ILE A C 1
ATOM 736 O O . ILE A 1 114 ? 99.78981 101.22598 69.10172 1.000 29.70220 88 ILE A O 1
ATOM 741 N N . SER A 1 115 ? 99.51070 99.25640 68.04836 1.000 27.22051 89 SER A N 1
ATOM 742 C CA . SER A 1 115 ? 100.36371 99.62044 66.92889 1.000 27.34205 89 SER A CA 1
ATOM 743 C C . SER A 1 115 ? 99.56015 100.31575 65.83933 1.000 26.59091 89 SER A C 1
ATOM 744 O O . SER A 1 115 ? 98.32884 100.28054 65.81738 1.000 28.22214 89 SER A O 1
ATOM 747 N N . ASP A 1 116 ? 100.27578 100.96268 64.92777 1.000 28.92178 90 ASP A N 1
ATOM 748 C CA . ASP A 1 116 ? 99.58924 101.62291 63.82752 1.000 29.14160 90 ASP A CA 1
ATOM 749 C C . ASP A 1 116 ? 98.93345 100.60494 62.88689 1.000 29.47652 90 ASP A C 1
ATOM 750 O O . ASP A 1 116 ? 97.80443 100.84575 62.43922 1.000 29.66104 90 ASP A O 1
ATOM 755 N N . PRO A 1 117 ? 99.58000 99.47297 62.54338 1.000 27.31837 91 PRO A N 1
ATOM 756 C CA . PRO A 1 117 ? 98.84524 98.43918 61.79028 1.000 24.94253 91 PRO A CA 1
ATOM 757 C C . PRO A 1 117 ? 97.55381 98.01864 62.46998 1.000 27.81586 91 PRO A C 1
ATOM 758 O O . PRO A 1 117 ? 96.52408 97.86235 61.80402 1.000 28.60757 91 PRO A O 1
ATOM 762 N N . GLN A 1 118 ? 97.58168 97.84315 63.79283 1.000 25.48261 92 GLN A N 1
ATOM 763 C CA . GLN A 1 118 ? 96.37538 97.46048 64.51119 1.000 23.01287 92 GLN A CA 1
ATOM 764 C C . GLN A 1 118 ? 95.31068 98.55257 64.42233 1.000 25.43798 92 GLN A C 1
ATOM 765 O O . GLN A 1 118 ? 94.14181 98.25541 64.14940 1.000 23.57928 92 GLN A O 1
ATOM 771 N N . ILE A 1 119 ? 95.69910 99.82211 64.61596 1.000 24.08088 93 ILE A N 1
ATOM 772 C CA . ILE A 1 119 ? 94.74533 100.92985 64.48361 1.000 28.84234 93 ILE A CA 1
ATOM 773 C C . ILE A 1 119 ? 94.09669 100.90884 63.10785 1.000 26.25266 93 ILE A C 1
ATOM 774 O O . ILE A 1 119 ? 92.87326 101.02918 62.97048 1.000 21.36014 93 ILE A O 1
ATOM 779 N N . ASN A 1 120 ? 94.91734 100.76219 62.06806 1.000 25.91286 94 ASN A N 1
ATOM 780 C CA . ASN A 1 120 ? 94.44422 100.77957 60.69384 1.000 24.40616 94 ASN A CA 1
ATOM 781 C C . ASN A 1 120 ? 93.67191 99.52384 60.31106 1.000 28.14742 94 ASN A C 1
ATOM 782 O O . ASN A 1 120 ? 93.00480 99.53252 59.26724 1.000 30.81587 94 ASN A O 1
ATOM 787 N N . SER A 1 121 ? 93.71601 98.46063 61.12493 1.000 21.69859 95 SER A N 1
ATOM 788 C CA . SER A 1 121 ? 92.90001 97.28827 60.81118 1.000 26.23349 95 SER A CA 1
ATOM 789 C C . SER A 1 121 ? 91.40917 97.56101 60.98524 1.000 27.78282 95 SER A C 1
ATOM 790 O O . SER A 1 121 ? 90.59102 96.81395 60.43987 1.000 30.82617 95 SER A O 1
ATOM 793 N N . LEU A 1 122 ? 91.03403 98.60471 61.72821 1.000 23.03213 96 LEU A N 1
ATOM 794 C CA . LEU A 1 122 ? 89.63094 98.99698 61.79822 1.000 26.89326 96 LEU A CA 1
ATOM 795 C C . LEU A 1 122 ? 89.11951 99.57805 60.48712 1.000 26.68177 96 LEU A C 1
ATOM 796 O O . LEU A 1 122 ? 87.90220 99.64222 60.29274 1.000 28.67406 96 LEU A O 1
ATOM 801 N N . SER A 1 123 ? 90.01420 99.97836 59.58079 1.000 26.51413 97 SER A N 1
ATOM 802 C CA . SER A 1 123 ? 89.59421 100.63748 58.34827 1.000 27.82047 97 SER A CA 1
ATOM 803 C C . SER A 1 123 ? 88.71468 99.72689 57.48655 1.000 34.13953 97 SER A C 1
ATOM 804 O O . SER A 1 123 ? 87.62779 100.13527 57.05131 1.000 30.65831 97 SER A O 1
ATOM 807 N N . GLN A 1 124 ? 89.17133 98.49212 57.21274 1.000 28.05815 98 GLN A N 1
ATOM 808 C CA . GLN A 1 124 ? 88.35354 97.56162 56.43239 1.000 31.56091 98 GLN A CA 1
ATOM 809 C C . GLN A 1 124 ? 87.02703 97.26573 57.12124 1.000 29.12537 98 GLN A C 1
ATOM 810 O O . GLN A 1 124 ? 85.99488 97.12746 56.45515 1.000 30.84390 98 GLN A O 1
ATOM 816 N N . LEU A 1 125 ? 87.03938 97.12274 58.44901 1.000 24.87742 99 LEU A N 1
ATOM 817 C CA . LEU A 1 125 ? 85.80214 96.83735 59.16669 1.000 26.61037 99 LEU A CA 1
ATOM 818 C C . LEU A 1 125 ? 84.82280 97.99682 59.03781 1.000 28.42504 99 LEU A C 1
ATOM 819 O O . LEU A 1 125 ? 83.63360 97.78702 58.76318 1.000 27.69421 99 LEU A O 1
ATOM 824 N N . ARG A 1 126 ? 85.30726 99.23321 59.23500 1.000 25.21686 100 ARG A N 1
ATOM 825 C CA . ARG A 1 126 ? 84.44851 100.40252 59.05212 1.000 25.00640 100 ARG A CA 1
ATOM 826 C C . ARG A 1 126 ? 83.87204 100.43467 57.64365 1.000 26.81651 100 ARG A C 1
ATOM 827 O O . ARG A 1 126 ? 82.69192 100.75363 57.45018 1.000 27.29896 100 ARG A O 1
ATOM 835 N N . ARG A 1 127 ? 84.68401 100.07767 56.64939 1.000 25.94446 101 ARG A N 1
ATOM 836 C CA . ARG A 1 127 ? 84.24988 100.17385 55.26109 1.000 26.98950 101 ARG A CA 1
ATOM 837 C C . ARG A 1 127 ? 83.13308 99.18223 54.96138 1.000 28.27715 101 ARG A C 1
ATOM 838 O O . ARG A 1 127 ? 82.11287 99.55205 54.36598 1.000 29.09992 101 ARG A O 1
ATOM 846 N N . VAL A 1 128 ? 83.29233 97.91873 55.38008 1.000 27.02785 102 VAL A N 1
ATOM 847 C CA . VAL A 1 128 ? 82.28637 96.90842 55.03947 1.000 24.09203 102 VAL A CA 1
ATOM 848 C C . VAL A 1 128 ? 80.97242 97.19757 55.75053 1.000 28.55496 102 VAL A C 1
ATOM 849 O O . VAL A 1 128 ? 79.88965 97.04586 55.16541 1.000 27.90718 102 VAL A O 1
ATOM 853 N N . ASP A 1 129 ? 81.03997 97.61012 57.02106 1.000 25.36282 103 ASP A N 1
ATOM 854 C CA . ASP A 1 129 ? 79.84973 97.96152 57.78516 1.000 23.85009 103 ASP A CA 1
ATOM 855 C C . ASP A 1 129 ? 79.33286 99.36107 57.45795 1.000 28.19875 103 ASP A C 1
ATOM 856 O O . ASP A 1 129 ? 78.36762 99.80193 58.08315 1.000 24.03264 103 ASP A O 1
ATOM 861 N N . ASN A 1 130 ? 79.95863 100.06134 56.50681 1.000 26.63157 104 ASN A N 1
ATOM 862 C CA . ASN A 1 130 ? 79.52420 101.38683 56.04727 1.000 27.58454 104 ASN A CA 1
ATOM 863 C C . ASN A 1 130 ? 79.42624 102.40165 57.18843 1.000 23.63597 104 ASN A C 1
ATOM 864 O O . ASN A 1 130 ? 78.52991 103.24727 57.20964 1.000 25.72876 104 ASN A O 1
ATOM 869 N N . VAL A 1 131 ? 80.35993 102.33809 58.13182 1.000 21.21240 105 VAL A N 1
ATOM 870 C CA . VAL A 1 131 ? 80.38420 103.26592 59.26158 1.000 21.85195 105 VAL A CA 1
ATOM 871 C C . VAL A 1 131 ? 80.69941 104.67450 58.76586 1.000 23.94428 105 VAL A C 1
ATOM 872 O O . VAL A 1 131 ? 81.77807 104.90204 58.20141 1.000 23.90027 105 VAL A O 1
ATOM 876 N N . PRO A 1 132 ? 79.79979 105.64805 58.95774 1.000 21.95969 106 PRO A N 1
ATOM 877 C CA . PRO A 1 132 ? 80.04050 106.99482 58.42065 1.000 22.11747 106 PRO A CA 1
ATOM 878 C C . PRO A 1 132 ? 80.71642 107.97330 59.37025 1.000 21.37913 106 PRO A C 1
ATOM 879 O O . PRO A 1 132 ? 81.08300 109.06787 58.93218 1.000 24.72776 106 PRO A O 1
ATOM 883 N N . ASP A 1 133 ? 80.89591 107.62181 60.64858 1.000 19.24722 107 ASP A N 1
ATOM 884 C CA . ASP A 1 133 ? 81.13518 108.66591 61.63745 1.000 21.67598 107 ASP A CA 1
ATOM 885 C C . ASP A 1 133 ? 82.50682 109.30790 61.44477 1.000 27.10009 107 ASP A C 1
ATOM 886 O O . ASP A 1 133 ? 82.68822 110.49105 61.76382 1.000 26.31683 107 ASP A O 1
ATOM 891 N N . PHE A 1 134 ? 83.48029 108.54051 60.92992 1.000 22.68384 108 PHE A N 1
ATOM 892 C CA . PHE A 1 134 ? 84.86272 109.00796 60.86657 1.000 24.41694 108 PHE A CA 1
ATOM 893 C C . PHE A 1 134 ? 84.97209 110.32902 60.11398 1.000 26.07824 108 PHE A C 1
ATOM 894 O O . PHE A 1 134 ? 85.73067 111.21556 60.51337 1.000 24.40439 108 PHE A O 1
ATOM 902 N N . ASN A 1 135 ? 84.20834 110.48794 59.03409 1.000 28.26783 109 ASN A N 1
ATOM 903 C CA . ASN A 1 135 ? 84.33230 111.70381 58.24280 1.000 29.24427 109 ASN A CA 1
ATOM 904 C C . ASN A 1 135 ? 83.70973 112.90109 58.94975 1.000 30.89872 109 ASN A C 1
ATOM 905 O O . ASN A 1 135 ? 84.17050 114.03440 58.76799 1.000 23.71876 109 ASN A O 1
ATOM 910 N N . TYR A 1 136 ? 82.66450 112.67439 59.75010 1.000 24.83067 110 TYR A N 1
ATOM 911 C CA . TYR A 1 136 ? 82.11532 113.75653 60.55726 1.000 25.36875 110 TYR A CA 1
ATOM 912 C C . TYR A 1 136 ? 83.10698 114.19319 61.62781 1.000 25.37724 110 TYR A C 1
ATOM 913 O O . TYR A 1 136 ? 83.22535 115.38721 61.92376 1.000 21.37324 110 TYR A O 1
ATOM 922 N N . HIS A 1 137 ? 83.84386 113.24041 62.20402 1.000 23.90434 111 HIS A N 1
ATOM 923 C CA . HIS A 1 137 ? 84.90001 113.59887 63.14038 1.000 25.48116 111 HIS A CA 1
ATOM 924 C C . HIS A 1 137 ? 86.01832 114.36546 62.44834 1.000 27.28064 111 HIS A C 1
ATOM 925 O O . HIS A 1 137 ? 86.62099 115.24947 63.06121 1.000 26.67458 111 HIS A O 1
ATOM 932 N N . THR A 1 138 ? 86.31562 114.04768 61.18257 1.000 25.47018 112 THR A N 1
ATOM 933 C CA . THR A 1 138 ? 87.35623 114.79392 60.47926 1.000 25.24559 112 THR A CA 1
ATOM 934 C C . THR A 1 138 ? 86.92198 116.23286 60.22180 1.000 28.42751 112 THR A C 1
ATOM 935 O O . THR A 1 138 ? 87.70618 117.17011 60.41700 1.000 28.66752 112 THR A O 1
ATOM 939 N N . LYS A 1 139 ? 85.67288 116.42958 59.79408 1.000 25.57440 113 LYS A N 1
ATOM 940 C CA . LYS A 1 139 ? 85.16515 117.78159 59.58510 1.000 27.01370 113 LYS A CA 1
ATOM 941 C C . LYS A 1 139 ? 85.13995 118.57206 60.88648 1.000 27.16063 113 LYS A C 1
ATOM 942 O O . LYS A 1 139 ? 85.50986 119.75281 60.91546 1.000 27.80191 113 LYS A O 1
ATOM 948 N N . GLN A 1 140 ? 84.68331 117.94474 61.96732 1.000 24.77382 114 GLN A N 1
ATOM 949 C CA . GLN A 1 140 ? 84.50606 118.66347 63.22144 1.000 24.49668 114 GLN A CA 1
ATOM 950 C C . GLN A 1 140 ? 85.84081 119.08580 63.81721 1.000 29.29570 114 GLN A C 1
ATOM 951 O O . GLN A 1 140 ? 85.95575 120.18686 64.37057 1.000 30.63622 114 GLN A O 1
ATOM 957 N N . THR A 1 141 ? 86.86357 118.22905 63.72554 1.000 26.94026 115 THR A N 1
ATOM 958 C CA . THR A 1 141 ? 88.15565 118.59491 64.29650 1.000 27.26160 115 THR A CA 1
ATOM 959 C C . THR A 1 141 ? 88.81316 119.70992 63.49631 1.000 25.85066 115 THR A C 1
ATOM 960 O O . THR A 1 141 ? 89.42452 120.61854 64.07029 1.000 29.08427 115 THR A O 1
ATOM 964 N N . ARG A 1 142 ? 88.72554 119.63136 62.16860 1.000 24.76823 116 ARG A N 1
ATOM 965 C CA . ARG A 1 142 ? 89.10148 120.74880 61.31349 1.000 26.54034 116 ARG A CA 1
ATOM 966 C C . ARG A 1 142 ? 88.34714 122.01447 61.71369 1.000 25.99225 116 ARG A C 1
ATOM 967 O O . ARG A 1 142 ? 88.94466 123.08167 61.88197 1.000 24.75283 116 ARG A O 1
ATOM 975 N N . SER A 1 143 ? 87.02172 121.90994 61.87821 1.000 23.25388 117 SER A N 1
ATOM 976 C CA . SER A 1 143 ? 86.23411 123.07965 62.25595 1.000 25.40701 117 SER A CA 1
ATOM 977 C C . SER A 1 143 ? 86.68060 123.64759 63.59771 1.000 27.71861 117 SER A C 1
ATOM 978 O O . SER A 1 143 ? 86.76933 124.86985 63.75651 1.000 23.13631 117 SER A O 1
ATOM 981 N N . ASN A 1 144 ? 86.98585 122.77817 64.56899 1.000 24.07371 118 ASN A N 1
ATOM 982 C CA . ASN A 1 144 ? 87.43563 123.25958 65.87238 1.000 25.68689 118 ASN A CA 1
ATOM 983 C C . ASN A 1 144 ? 88.74243 124.04410 65.75353 1.000 31.68975 118 ASN A C 1
ATOM 984 O O . ASN A 1 144 ? 88.88367 125.12775 66.34093 1.000 32.00820 118 ASN A O 1
ATOM 989 N N . ALA A 1 145 ? 89.70130 123.51596 64.98401 1.000 28.58209 119 ALA A N 1
ATOM 990 C CA . ALA A 1 145 ? 90.96490 124.20678 64.74421 1.000 29.07295 119 ALA A CA 1
ATOM 991 C C . ALA A 1 145 ? 90.77277 125.51478 63.98156 1.000 29.51353 119 ALA A C 1
ATOM 992 O O . ALA A 1 145 ? 91.50153 126.48127 64.22900 1.000 28.88859 119 ALA A O 1
ATOM 994 N N . VAL A 1 146 ? 89.82903 125.56171 63.03610 1.000 27.06251 120 VAL A N 1
ATOM 995 C CA . VAL A 1 146 ? 89.55183 126.81417 62.33292 1.000 27.85528 120 VAL A CA 1
ATOM 996 C C . VAL A 1 146 ? 89.08904 127.88025 63.32111 1.000 31.02962 120 VAL A C 1
ATOM 997 O O . VAL A 1 146 ? 89.62416 128.99458 63.36237 1.000 25.25578 120 VAL A O 1
ATOM 1001 N N . LYS A 1 147 ? 88.09912 127.54332 64.14894 1.000 28.38914 121 LYS A N 1
ATOM 1002 C CA . LYS A 1 147 ? 87.57024 128.50651 65.10522 1.000 29.42483 121 LYS A CA 1
ATOM 1003 C C . LYS A 1 147 ? 88.58933 128.88067 66.17669 1.000 34.75483 121 LYS A C 1
ATOM 1004 O O . LYS A 1 147 ? 88.50804 129.97878 66.74015 1.000 33.24352 121 LYS A O 1
ATOM 1010 N N . GLN A 1 148 ? 89.55054 128.00127 66.46164 1.000 32.29290 122 GLN A N 1
ATOM 1011 C CA . GLN A 1 148 ? 90.58225 128.30921 67.44472 1.000 35.21635 122 GLN A CA 1
ATOM 1012 C C . GLN A 1 148 ? 91.66601 129.20789 66.85050 1.000 33.42259 122 GLN A C 1
ATOM 1013 O O . GLN A 1 148 ? 92.08000 130.19022 67.47490 1.000 30.00974 122 GLN A O 1
ATOM 1019 N N . ASN A 1 149 ? 92.13750 128.88400 65.64146 1.000 32.92258 123 ASN A N 1
ATOM 1020 C CA . ASN A 1 149 ? 93.23951 129.62012 65.03342 1.000 29.78980 123 ASN A CA 1
ATOM 1021 C C . ASN A 1 149 ? 92.79039 130.88205 64.30516 1.000 28.87862 123 ASN A C 1
ATOM 1022 O O . ASN A 1 149 ? 93.59545 131.79904 64.13257 1.000 26.99746 123 ASN A O 1
ATOM 1027 N N . PHE A 1 150 ? 91.54011 130.94773 63.86496 1.000 27.33840 124 PHE A N 1
ATOM 1028 C CA . PHE A 1 150 ? 91.00611 132.10710 63.15106 1.000 27.22813 124 PHE A CA 1
ATOM 1029 C C . PHE A 1 150 ? 89.67051 132.47240 63.77663 1.000 28.30115 124 PHE A C 1
ATOM 1030 O O . PHE A 1 150 ? 88.61144 132.24783 63.18025 1.000 28.10577 124 PHE A O 1
ATOM 1038 N N . PRO A 1 151 ? 89.68285 133.03104 64.99298 1.000 29.22924 125 PRO A N 1
ATOM 1039 C CA . PRO A 1 151 ? 88.41912 133.24651 65.71458 1.000 29.35541 125 PRO A CA 1
ATOM 1040 C C . PRO A 1 151 ? 87.49125 134.25222 65.05335 1.000 31.31075 125 PRO A C 1
ATOM 1041 O O . PRO A 1 151 ? 86.30878 134.29945 65.41578 1.000 29.07120 125 PRO A O 1
ATOM 1045 N N . GLU A 1 152 ? 87.96542 135.04258 64.08895 1.000 28.99007 126 GLU A N 1
ATOM 1046 C CA . GLU A 1 152 ? 87.05186 135.92739 63.37923 1.000 26.00723 126 GLU A CA 1
ATOM 1047 C C . GLU A 1 152 ? 86.02340 135.14605 62.57032 1.000 27.94197 126 GLU A C 1
ATOM 1048 O O . GLU A 1 152 ? 85.01485 135.72498 62.15027 1.000 27.34940 126 GLU A O 1
ATOM 1054 N N . THR A 1 153 ? 86.25500 133.84743 62.34456 1.000 26.62549 127 THR A N 1
ATOM 1055 C CA . THR A 1 153 ? 85.31944 132.99112 61.62443 1.000 23.36311 127 THR A CA 1
ATOM 1056 C C . THR A 1 153 ? 84.21486 132.43286 62.50851 1.000 25.50722 127 THR A C 1
ATOM 1057 O O . THR A 1 153 ? 83.24161 131.88614 61.98325 1.000 25.58062 127 THR A O 1
ATOM 1061 N N . ASN A 1 154 ? 84.33894 132.54185 63.82870 1.000 27.39451 128 ASN A N 1
ATOM 1062 C CA . ASN A 1 154 ? 83.31777 132.03563 64.74501 1.000 28.37060 128 ASN A CA 1
ATOM 1063 C C . ASN A 1 154 ? 82.15308 133.02443 64.85268 1.000 27.38209 128 ASN A C 1
ATOM 1064 O O . ASN A 1 154 ? 81.84354 133.55881 65.91504 1.000 29.75500 128 ASN A O 1
ATOM 1069 N N . VAL A 1 155 ? 81.50014 133.26586 63.71753 1.000 25.72139 129 VAL A N 1
ATOM 1070 C CA . VAL A 1 155 ? 80.45644 134.27921 63.62681 1.000 25.73474 129 VAL A CA 1
ATOM 1071 C C . VAL A 1 155 ? 79.31361 133.73721 62.79247 1.000 26.12874 129 VAL A C 1
ATOM 1072 O O . VAL A 1 155 ? 79.50364 132.88126 61.92329 1.000 26.83892 129 VAL A O 1
ATOM 1076 N N . ARG A 1 156 ? 78.11678 134.26017 63.04703 1.000 27.69144 130 ARG A N 1
ATOM 1077 C CA . ARG A 1 156 ? 76.93440 133.82225 62.32475 1.000 26.14198 130 ARG A CA 1
ATOM 1078 C C . ARG A 1 156 ? 76.14209 134.96823 61.71128 1.000 30.96724 130 ARG A C 1
ATOM 1079 O O . ARG A 1 156 ? 75.10981 134.71479 61.08245 1.000 26.95593 130 ARG A O 1
ATOM 1087 N N . THR A 1 157 ? 76.64394 136.29344 61.84338 1.000 30.79086 131 THR A N 1
ATOM 1088 C CA . THR A 1 157 ? 75.96393 137.49818 61.38632 1.000 29.60857 131 THR A CA 1
ATOM 1089 C C . THR A 1 157 ? 76.47607 137.94479 60.02062 1.000 28.52767 131 THR A C 1
ATOM 1090 O O . THR A 1 157 ? 77.61164 137.64854 59.64598 1.000 26.34516 131 THR A O 1
ATOM 1094 N N . PRO A 1 158 ? 75.65524 138.66454 59.24973 1.000 31.74512 132 PRO A N 1
ATOM 1095 C CA . PRO A 1 158 ? 76.15158 139.19035 57.96862 1.000 30.07680 132 PRO A CA 1
ATOM 1096 C C . PRO A 1 158 ? 77.39823 140.04549 58.11116 1.000 29.10958 132 PRO A C 1
ATOM 1097 O O . PRO A 1 158 ? 78.32489 139.90073 57.30689 1.000 29.96048 132 PRO A O 1
ATOM 1101 N N . GLU A 1 159 ? 77.46544 140.91406 59.12316 1.000 29.89589 133 GLU A N 1
ATOM 1102 C CA . GLU A 1 159 ? 78.64698 141.75754 59.29039 1.000 30.05509 133 GLU A CA 1
ATOM 1103 C C . GLU A 1 159 ? 79.84615 140.94359 59.77281 1.000 31.29511 133 GLU A C 1
ATOM 1104 O O . GLU A 1 159 ? 80.99192 141.19443 59.36102 1.000 26.28588 133 GLU A O 1
ATOM 1110 N N . GLY A 1 160 ? 79.60471 139.96793 60.65039 1.000 27.44221 134 GLY A N 1
ATOM 1111 C CA . GLY A 1 160 ? 80.68391 139.10233 61.08125 1.000 26.21491 134 GLY A CA 1
ATOM 1112 C C . GLY A 1 160 ? 81.29557 138.33601 59.92525 1.000 25.33415 134 GLY A C 1
ATOM 1113 O O . GLY A 1 160 ? 82.51994 138.24798 59.80855 1.000 23.86558 134 GLY A O 1
ATOM 1114 N N . VAL A 1 161 ? 80.45067 137.79431 59.04156 1.000 24.50232 135 VAL A N 1
ATOM 1115 C CA . VAL A 1 161 ? 80.95295 137.01565 57.91267 1.000 26.98209 135 VAL A CA 1
ATOM 1116 C C . VAL A 1 161 ? 81.76631 137.89998 56.97723 1.000 25.71444 135 VAL A C 1
ATOM 1117 O O . VAL A 1 161 ? 82.83900 137.50368 56.50388 1.000 23.35794 135 VAL A O 1
ATOM 1121 N N . GLN A 1 162 ? 81.27264 139.11088 56.70038 1.000 23.02206 136 GLN A N 1
ATOM 1122 C CA . GLN A 1 162 ? 81.96667 140.01005 55.78152 1.000 28.61863 136 GLN A CA 1
ATOM 1123 C C . GLN A 1 162 ? 83.32478 140.42301 56.34050 1.000 25.36997 136 GLN A C 1
ATOM 1124 O O . GLN A 1 162 ? 84.31801 140.47393 55.60751 1.000 28.21047 136 GLN A O 1
ATOM 1130 N N . ASN A 1 163 ? 83.39066 140.70808 57.64143 1.000 23.57470 137 ASN A N 1
ATOM 1131 C CA . ASN A 1 163 ? 84.67973 140.97377 58.26861 1.000 25.21337 137 ASN A CA 1
ATOM 1132 C C . ASN A 1 163 ? 85.58515 139.75080 58.19583 1.000 27.79802 137 ASN A C 1
ATOM 1133 O O . ASN A 1 163 ? 86.79798 139.88072 57.99831 1.000 25.30488 137 ASN A O 1
ATOM 1138 N N . ALA A 1 164 ? 85.01501 138.55039 58.35087 1.000 24.13375 138 ALA A N 1
ATOM 1139 C CA . ALA A 1 164 ? 85.81618 137.33353 58.23407 1.000 24.63818 138 ALA A CA 1
ATOM 1140 C C . ALA A 1 164 ? 86.41661 137.20133 56.83888 1.000 24.79119 138 ALA A C 1
ATOM 1141 O O . ALA A 1 164 ? 87.59549 136.85245 56.68999 1.000 23.46086 138 ALA A O 1
ATOM 1143 N N . LEU A 1 165 ? 85.61087 137.45620 55.80397 1.000 22.25417 139 LEU A N 1
ATOM 1144 C CA . LEU A 1 165 ? 86.11283 137.44334 54.43495 1.000 25.58611 139 LEU A CA 1
ATOM 1145 C C . LEU A 1 165 ? 87.13429 138.55407 54.20715 1.000 26.27175 139 LEU A C 1
ATOM 1146 O O . LEU A 1 165 ? 88.11071 138.35717 53.47469 1.000 23.24120 139 LEU A O 1
ATOM 1151 N N . GLN A 1 166 ? 86.93662 139.71450 54.83939 1.000 26.65678 140 GLN A N 1
ATOM 1152 C CA . GLN A 1 166 ? 87.90691 140.80347 54.73117 1.000 25.93559 140 GLN A CA 1
ATOM 1153 C C . GLN A 1 166 ? 89.28560 140.38458 55.23735 1.000 26.74095 140 GLN A C 1
ATOM 1154 O O . GLN A 1 166 ? 90.30651 140.70824 54.61851 1.000 23.54663 140 GLN A O 1
ATOM 1160 N N . GLN A 1 167 ? 89.33622 139.67459 56.36597 1.000 26.07282 141 GLN A N 1
ATOM 1161 C CA . GLN A 1 167 ? 90.59767 139.27223 56.97882 1.000 26.78536 141 GLN A CA 1
ATOM 1162 C C . GLN A 1 167 ? 91.26736 138.09776 56.27439 1.000 26.09925 141 GLN A C 1
ATOM 1163 O O . GLN A 1 167 ? 92.43192 137.80372 56.56406 1.000 25.17640 141 GLN A O 1
ATOM 1169 N N . ASN A 1 168 ? 90.56662 137.40731 55.37940 1.000 23.87200 142 ASN A N 1
ATOM 1170 C CA . ASN A 1 168 ? 91.09370 136.22353 54.70065 1.000 25.11423 142 ASN A CA 1
ATOM 1171 C C . ASN A 1 168 ? 90.78351 136.34765 53.21743 1.000 27.14230 142 ASN A C 1
ATOM 1172 O O . ASN A 1 168 ? 89.87067 135.68321 52.69398 1.000 22.78743 142 ASN A O 1
ATOM 1177 N N . PRO A 1 169 ? 91.54348 137.18183 52.50107 1.000 26.30206 143 PRO A N 1
ATOM 1178 C CA . PRO A 1 169 ? 91.17515 137.48999 51.11301 1.000 25.50733 143 PRO A CA 1
ATOM 1179 C C . PRO A 1 169 ? 91.32235 136.30984 50.16868 1.000 21.40449 143 PRO A C 1
ATOM 1180 O O . PRO A 1 169 ? 90.55967 136.21926 49.20092 1.000 24.11348 143 PRO A O 1
ATOM 1184 N N . ARG A 1 170 ? 92.27386 135.40720 50.41100 1.000 25.35147 144 ARG A N 1
ATOM 1185 C CA . ARG A 1 170 ? 92.37516 134.20065 49.58724 1.000 23.67451 144 ARG A CA 1
ATOM 1186 C C . ARG A 1 170 ? 91.07964 133.39193 49.63972 1.000 22.05214 144 ARG A C 1
ATOM 1187 O O . ARG A 1 170 ? 90.54112 132.98676 48.60414 1.000 20.86143 144 ARG A O 1
ATOM 1195 N N . LEU A 1 171 ? 90.54623 133.17708 50.83763 1.000 22.17718 145 LEU A N 1
ATOM 1196 C CA . LEU A 1 171 ? 89.26523 132.49305 50.95869 1.000 20.95215 145 LEU A CA 1
ATOM 1197 C C . LEU A 1 171 ? 88.15407 133.25653 50.23462 1.000 25.05323 145 LEU A C 1
ATOM 1198 O O . LEU A 1 171 ? 87.25747 132.64461 49.63854 1.000 21.35830 145 LEU A O 1
ATOM 1203 N N . HIS A 1 172 ? 88.21290 134.59579 50.24914 1.000 23.18066 146 HIS A N 1
ATOM 1204 C CA . HIS A 1 172 ? 87.15719 135.39637 49.62816 1.000 20.57341 146 HIS A CA 1
ATOM 1205 C C . HIS A 1 172 ? 87.16041 135.24752 48.11231 1.000 24.27451 146 HIS A C 1
ATOM 1206 O O . HIS A 1 172 ? 86.10306 135.05173 47.49298 1.000 20.98259 146 HIS A O 1
ATOM 1213 N N . SER A 1 173 ? 88.34080 135.38356 47.49402 1.000 21.62984 147 SER A N 1
ATOM 1214 C CA . SER A 1 173 ? 88.45137 135.22064 46.04648 1.000 24.78663 147 SER A CA 1
ATOM 1215 C C . SER A 1 173 ? 88.06596 133.81560 45.60874 1.000 19.26883 147 SER A C 1
ATOM 1216 O O . SER A 1 173 ? 87.47713 133.63866 44.53587 1.000 22.89515 147 SER A O 1
ATOM 1219 N N . TYR A 1 174 ? 88.41480 132.80570 46.40486 1.000 21.52894 148 TYR A N 1
ATOM 1220 C CA . TYR A 1 174 ? 88.01987 131.43777 46.08447 1.000 22.28819 148 TYR A CA 1
ATOM 1221 C C . TYR A 1 174 ? 86.50647 131.28774 46.11104 1.000 24.27436 148 TYR A C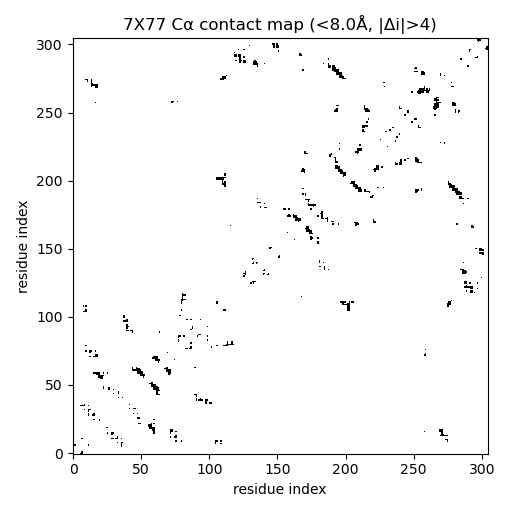 1
ATOM 1222 O O . TYR A 1 174 ? 85.91198 130.73910 45.17457 1.000 27.83158 148 TYR A O 1
ATOM 1231 N N . MET A 1 175 ? 85.86370 131.75773 47.18656 1.000 22.30437 149 MET A N 1
ATOM 1232 C CA . MET A 1 175 ? 84.42231 131.55792 47.31256 1.000 23.66296 149 MET A CA 1
ATOM 1233 C C . MET A 1 175 ? 83.65161 132.38745 46.29074 1.000 23.70581 149 MET A C 1
ATOM 1234 O O . MET A 1 175 ? 82.66493 131.90601 45.72297 1.000 22.47577 149 MET A O 1
ATOM 1239 N N . GLN A 1 176 ? 84.09803 133.62174 46.01729 1.000 19.50114 150 GLN A N 1
ATOM 1240 C CA . GLN A 1 176 ? 83.44312 134.41801 44.98018 1.000 22.97138 150 GLN A CA 1
ATOM 1241 C C . GLN A 1 176 ? 83.54573 133.73345 43.62431 1.000 22.95820 150 GLN A C 1
ATOM 1242 O O . GLN A 1 176 ? 82.62610 133.81971 42.80238 1.000 23.74198 150 GLN A O 1
ATOM 1248 N N . SER A 1 177 ? 84.65748 133.03824 43.37063 1.000 24.39845 151 SER A N 1
ATOM 1249 C CA . SER A 1 177 ? 84.74327 132.25466 42.14788 1.000 22.86194 151 SER A CA 1
ATOM 1250 C C . SER A 1 177 ? 83.79721 131.05878 42.18680 1.000 25.84491 151 SER A C 1
ATOM 1251 O O . SER A 1 177 ? 83.27362 130.64807 41.14439 1.000 24.67349 151 SER A O 1
ATOM 1254 N N . LEU A 1 178 ? 83.57027 130.48299 43.36820 1.000 22.72253 152 LEU A N 1
ATOM 1255 C CA . LEU A 1 178 ? 82.55421 129.44191 43.47916 1.000 25.10368 152 LEU A CA 1
ATOM 1256 C C . LEU A 1 178 ? 81.17697 129.99631 43.13012 1.000 23.42473 152 LEU A C 1
ATOM 1257 O O . LEU A 1 178 ? 80.39708 129.34407 42.43123 1.000 24.54273 152 LEU A O 1
ATOM 1262 N N . LYS A 1 179 ? 80.87882 131.22308 43.56907 1.000 24.73459 153 LYS A N 1
ATOM 1263 C CA . LYS A 1 179 ? 79.56865 131.80823 43.29268 1.000 24.48429 153 LYS A CA 1
ATOM 1264 C C . LYS A 1 179 ? 79.36210 132.02494 41.79792 1.000 25.52572 153 LYS A C 1
ATOM 1265 O O . LYS A 1 179 ? 78.30192 131.68934 41.25881 1.000 28.30947 153 LYS A O 1
ATOM 1271 N N . VAL A 1 180 ? 80.36775 132.56905 41.10840 1.000 25.41693 154 VAL A N 1
ATOM 1272 C CA . VAL A 1 180 ? 80.27207 132.74395 39.66057 1.000 25.17517 154 VAL A CA 1
ATOM 1273 C C . VAL A 1 180 ? 80.02483 131.40413 38.97376 1.000 27.91463 154 VAL A C 1
ATOM 1274 O O . VAL A 1 180 ? 79.25493 131.31598 38.01203 1.000 32.32004 154 VAL A O 1
ATOM 1278 N N . GLY A 1 181 ? 80.67644 130.33873 39.44728 1.000 28.38793 155 GLY A N 1
ATOM 1279 C CA . GLY A 1 181 ? 80.41276 129.02636 38.87785 1.000 27.09230 155 GLY A CA 1
ATOM 1280 C C . GLY A 1 181 ? 78.97924 128.58271 39.08927 1.000 30.24405 155 GLY A C 1
ATOM 1281 O O . GLY A 1 181 ? 78.37835 127.95790 38.21284 1.000 29.88651 155 GLY A O 1
ATOM 1282 N N . GLY A 1 182 ? 78.41567 128.89332 40.25922 1.000 28.04552 156 GLY A N 1
ATOM 1283 C CA . GLY A 1 182 ? 77.01299 128.67228 40.53262 1.000 25.22371 156 GLY A CA 1
ATOM 1284 C C . GLY A 1 182 ? 76.62218 127.27932 40.97620 1.000 27.79469 156 GLY A C 1
ATOM 1285 O O . GLY A 1 182 ? 75.44260 127.06110 41.27411 1.000 29.45306 156 GLY A O 1
ATOM 1286 N N . THR A 1 183 ? 77.55501 126.32555 41.02912 1.000 27.80345 157 THR A N 1
ATOM 1287 C CA . THR A 1 183 ? 77.20198 124.94739 41.36921 1.000 28.77022 157 THR A CA 1
ATOM 1288 C C . THR A 1 183 ? 77.05254 124.80204 42.88136 1.000 28.41574 157 THR A C 1
ATOM 1289 O O . THR A 1 183 ? 78.01406 125.01023 43.62597 1.000 31.82437 157 THR A O 1
ATOM 1293 N N . GLY A 1 184 ? 75.85836 124.43498 43.33762 1.000 22.80425 158 GLY A N 1
ATOM 1294 C CA . GLY A 1 184 ? 75.66094 124.21463 44.75898 1.000 25.50812 158 GLY A CA 1
ATOM 1295 C C . GLY A 1 184 ? 76.50741 123.06739 45.28044 1.000 29.68001 158 GLY A C 1
ATOM 1296 O O . GLY A 1 184 ? 76.86740 122.14318 44.54836 1.000 27.78730 158 GLY A O 1
ATOM 1297 N N . ILE A 1 185 ? 76.82327 123.13002 46.57343 1.000 25.04859 159 ILE A N 1
ATOM 1298 C CA . ILE A 1 185 ? 77.71988 122.18296 47.22393 1.000 24.93142 159 ILE A CA 1
ATOM 1299 C C . ILE A 1 185 ? 76.97168 121.50287 48.35916 1.000 27.41675 159 ILE A C 1
ATOM 1300 O O . ILE A 1 185 ? 76.37880 122.17591 49.21045 1.000 24.32157 159 ILE A O 1
ATOM 1305 N N . LEU A 1 186 ? 77.02548 120.17581 48.38245 1.000 27.55817 160 LEU A N 1
ATOM 1306 C CA . LEU A 1 186 ? 76.39993 119.39172 49.43550 1.000 26.35528 160 LEU A CA 1
ATOM 1307 C C . LEU A 1 186 ? 77.19462 119.51092 50.73469 1.000 27.74139 160 LEU A C 1
ATOM 1308 O O . LEU A 1 186 ? 78.41273 119.32360 50.74755 1.000 19.65650 160 LEU A O 1
ATOM 1313 N N . LEU A 1 187 ? 76.50630 119.81943 51.82833 1.000 27.86623 161 LEU A N 1
ATOM 1314 C CA . LEU A 1 187 ? 77.13340 119.91612 53.13940 1.000 24.35110 161 LEU A CA 1
ATOM 1315 C C . LEU A 1 187 ? 76.90564 118.63222 53.93444 1.000 25.34414 161 LEU A C 1
ATOM 1316 O O . LEU A 1 187 ? 76.08318 117.78413 53.57762 1.000 28.10434 161 LEU A O 1
ATOM 1321 N N . ALA A 1 188 ? 77.61917 118.52104 55.05776 1.000 24.39289 162 ALA A N 1
ATOM 1322 C CA . ALA A 1 188 ? 77.52753 117.32719 55.89296 1.000 23.80347 162 ALA A CA 1
ATOM 1323 C C . ALA A 1 188 ? 76.12983 117.11608 56.46163 1.000 30.40157 162 ALA A C 1
ATOM 1324 O O . ALA A 1 188 ? 75.79738 115.99424 56.86528 1.000 30.03057 162 ALA A O 1
ATOM 1326 N N . THR A 1 189 ? 75.30690 118.16205 56.50070 1.000 24.84886 163 THR A N 1
ATOM 1327 C CA . THR A 1 189 ? 73.94276 118.07889 57.00241 1.000 24.38392 163 THR A CA 1
ATOM 1328 C C . THR A 1 189 ? 72.97222 117.47177 56.00672 1.000 23.91897 163 THR A C 1
ATOM 1329 O O . THR A 1 189 ? 71.82489 117.21030 56.37254 1.000 24.44753 163 THR A O 1
ATOM 1333 N N . GLY A 1 190 ? 73.38395 117.26788 54.76225 1.000 23.89767 164 GLY A N 1
ATOM 1334 C CA . GLY A 1 190 ? 72.45171 116.94989 53.71153 1.000 26.28649 164 GLY A CA 1
ATOM 1335 C C . GLY A 1 190 ? 71.81716 118.15438 53.04740 1.000 30.31556 164 GLY A C 1
ATOM 1336 O O . GLY A 1 190 ? 71.18277 117.99357 51.99535 1.000 28.62829 164 GLY A O 1
ATOM 1337 N N . GLY A 1 191 ? 71.96023 119.35313 53.63183 1.000 28.17191 165 GLY A N 1
ATOM 1338 C CA . GLY A 1 191 ? 71.57083 120.58297 52.97286 1.000 25.56906 165 GLY A CA 1
ATOM 1339 C C . GLY A 1 191 ? 72.66567 121.10222 52.04729 1.000 29.16398 165 GLY A C 1
ATOM 1340 O O . GLY A 1 191 ? 73.71726 120.48857 51.85454 1.000 25.96745 165 GLY A O 1
ATOM 1341 N N . TYR A 1 192 ? 72.41311 122.27163 51.46424 1.000 28.25000 166 TYR A N 1
ATOM 1342 C CA . TYR A 1 192 ? 73.27007 122.76152 50.39716 1.000 30.51993 166 TYR A CA 1
ATOM 1343 C C . TYR A 1 192 ? 73.77754 124.16626 50.69376 1.000 28.16742 166 TYR A C 1
ATOM 1344 O O . TYR A 1 192 ? 73.14619 124.94549 51.41776 1.000 27.71440 166 TYR A O 1
ATOM 1353 N N . PHE A 1 193 ? 74.95435 124.45150 50.14148 1.000 25.32094 167 PHE A N 1
ATOM 1354 C CA . PHE A 1 193 ? 75.54484 125.78709 50.06883 1.000 23.10173 167 PHE A CA 1
ATOM 1355 C C . PHE A 1 193 ? 75.25955 126.27549 48.65221 1.000 26.83875 167 PHE A C 1
ATOM 1356 O O . PHE A 1 193 ? 75.85861 125.79536 47.68577 1.000 26.26704 167 PHE A O 1
ATOM 1364 N N . LEU A 1 194 ? 74.31682 127.20323 48.52527 1.000 27.12016 168 LEU A N 1
ATOM 1365 C CA . LEU A 1 194 ? 73.82937 127.64333 47.22588 1.000 29.77528 168 LEU A CA 1
ATOM 1366 C C . LEU A 1 194 ? 74.36776 129.03167 46.90860 1.000 27.30480 168 LEU A C 1
ATOM 1367 O O . LEU A 1 194 ? 74.89843 129.73542 47.76846 1.000 27.83389 168 LEU A O 1
ATOM 1372 N N . PHE A 1 195 ? 74.21194 129.42857 45.64707 1.000 25.40538 169 PHE A N 1
ATOM 1373 C CA . PHE A 1 195 ? 74.89168 130.61311 45.14738 1.000 24.87406 169 PHE A CA 1
ATOM 1374 C C . PHE A 1 195 ? 73.95951 131.55338 44.40083 1.000 30.01091 169 PHE A C 1
ATOM 1375 O O . PHE A 1 195 ? 74.43171 132.36194 43.59243 1.000 30.18604 169 PHE A O 1
ATOM 1383 N N . SER A 1 196 ? 72.65744 131.49079 44.68008 1.000 24.21791 170 SER A N 1
ATOM 1384 C CA . SER A 1 196 ? 71.66833 132.24116 43.91963 1.000 29.71470 170 SER A CA 1
ATOM 1385 C C . SER A 1 196 ? 71.31106 133.59698 44.52303 1.000 29.11868 170 SER A C 1
ATOM 1386 O O . SER A 1 196 ? 70.60698 134.37353 43.86630 1.000 34.74024 170 SER A O 1
ATOM 1389 N N . ALA A 1 197 ? 71.74524 133.89757 45.74746 1.000 27.39389 171 ALA A N 1
ATOM 1390 C CA . ALA A 1 197 ? 71.40757 135.16959 46.37219 1.000 28.01914 171 ALA A CA 1
ATOM 1391 C C . ALA A 1 197 ? 72.19883 136.29719 45.71503 1.000 27.08142 171 ALA A C 1
ATOM 1392 O O . ALA A 1 197 ? 73.00149 136.08398 44.80034 1.000 30.20796 171 ALA A O 1
ATOM 1394 N N . ALA A 1 198 ? 71.98099 137.51978 46.19870 1.000 25.05701 172 ALA A N 1
ATOM 1395 C CA . ALA A 1 198 ? 72.57587 138.68180 45.54446 1.000 25.93203 172 ALA A CA 1
ATOM 1396 C C . ALA A 1 198 ? 74.04636 138.86551 45.90893 1.000 32.81838 172 ALA A C 1
ATOM 1397 O O . ALA A 1 198 ? 74.82212 139.39199 45.09828 1.000 27.47228 172 ALA A O 1
ATOM 1399 N N . THR A 1 199 ? 74.45194 138.46035 47.11273 1.000 32.15073 173 THR A N 1
ATOM 1400 C CA . THR A 1 199 ? 75.84212 138.57041 47.53176 1.000 27.56947 173 THR A CA 1
ATOM 1401 C C . THR A 1 199 ? 76.31888 137.23464 48.08557 1.000 28.03839 173 THR A C 1
ATOM 1402 O O . THR A 1 199 ? 75.52956 136.43397 48.59511 1.000 22.06934 173 THR A O 1
ATOM 1406 N N . LEU A 1 200 ? 77.63092 137.01033 47.98841 1.000 23.79467 174 LEU A N 1
ATOM 1407 C CA . LEU A 1 200 ? 78.21984 135.82227 48.58773 1.000 20.93137 174 LEU A CA 1
ATOM 1408 C C . LEU A 1 200 ? 77.93160 135.76475 50.08501 1.000 19.55356 174 LEU A C 1
ATOM 1409 O O . LEU A 1 200 ? 77.60537 134.70219 50.62218 1.000 22.55735 174 LEU A O 1
ATOM 1414 N N . VAL A 1 201 ? 78.03887 136.90032 50.77220 1.000 20.71846 175 VAL A N 1
ATOM 1415 C CA . VAL A 1 201 ? 77.73660 136.95600 52.20116 1.000 21.64642 175 VAL A CA 1
ATOM 1416 C C . VAL A 1 201 ? 76.35633 136.37516 52.46726 1.000 27.25707 175 VAL A C 1
ATOM 1417 O O . VAL A 1 201 ? 76.15998 135.58056 53.39978 1.000 22.86840 175 VAL A O 1
ATOM 1421 N N . GLN A 1 202 ? 75.37848 136.75297 51.63566 1.000 25.58543 176 GLN A N 1
ATOM 1422 C CA . GLN A 1 202 ? 74.01898 136.26677 51.82973 1.000 27.07031 176 GLN A CA 1
ATOM 1423 C C . GLN A 1 202 ? 73.92441 134.77121 51.54488 1.000 24.63231 176 GLN A C 1
ATOM 1424 O O . GLN A 1 202 ? 73.20552 134.04920 52.24656 1.000 26.24560 176 GLN A O 1
ATOM 1430 N N . ASP A 1 203 ? 74.63878 134.28078 50.52343 1.000 25.58503 177 ASP A N 1
ATOM 1431 C CA . ASP A 1 203 ? 74.69197 132.83533 50.29680 1.000 23.58854 177 ASP A CA 1
ATOM 1432 C C . ASP A 1 203 ? 75.17982 132.12649 51.55064 1.000 22.20008 177 ASP A C 1
ATOM 1433 O O . ASP A 1 203 ? 74.62139 131.10690 51.96206 1.000 24.69522 177 ASP A O 1
ATOM 1438 N N . ILE A 1 204 ? 76.21212 132.68539 52.18889 1.000 25.16572 178 ILE A N 1
ATOM 1439 C CA . ILE A 1 204 ? 76.79987 132.07755 53.38155 1.000 23.08549 178 ILE A CA 1
ATOM 1440 C C . ILE A 1 204 ? 75.79790 132.08303 54.52648 1.000 25.05338 178 ILE A C 1
ATOM 1441 O O . ILE A 1 204 ? 75.61554 131.07811 55.22762 1.000 22.40544 178 ILE A O 1
ATOM 1446 N N . ILE A 1 205 ? 75.14562 133.22624 54.74250 1.000 21.95292 179 ILE A N 1
ATOM 1447 C CA . ILE A 1 205 ? 74.14375 133.31987 55.79655 1.000 25.05325 179 ILE A CA 1
ATOM 1448 C C . ILE A 1 205 ? 72.98447 132.36453 55.52055 1.000 23.67256 179 ILE A C 1
ATOM 1449 O O . ILE A 1 205 ? 72.48698 131.69889 56.43362 1.000 27.31478 179 ILE A O 1
ATOM 1454 N N . ASN A 1 206 ? 72.53965 132.26951 54.26366 1.000 21.12663 180 ASN A N 1
ATOM 1455 C CA . ASN A 1 206 ? 71.45023 131.34075 53.95368 1.000 23.97939 180 ASN A CA 1
ATOM 1456 C C . ASN A 1 206 ? 71.87003 129.90333 54.22406 1.000 28.50266 180 ASN A C 1
ATOM 1457 O O . ASN A 1 206 ? 71.07020 129.09713 54.72038 1.000 25.68376 180 ASN A O 1
ATOM 1462 N N . ALA A 1 207 ? 73.12623 129.56603 53.89627 1.000 21.37922 181 ALA A N 1
ATOM 1463 C CA . ALA A 1 207 ? 73.60559 128.20839 54.09272 1.000 23.37272 181 ALA A CA 1
ATOM 1464 C C . ALA A 1 207 ? 73.64822 127.86582 55.57275 1.000 28.40800 181 ALA A C 1
ATOM 1465 O O . ALA A 1 207 ? 73.08276 126.85278 56.00370 1.000 27.06228 181 ALA A O 1
ATOM 1467 N N . ILE A 1 208 ? 74.27947 128.72338 56.37866 1.000 24.26286 182 ILE A N 1
ATOM 1468 C CA . ILE A 1 208 ? 74.49143 128.35576 57.77233 1.000 25.40739 182 ILE A CA 1
ATOM 1469 C C . ILE A 1 208 ? 73.22359 128.45451 58.60978 1.000 28.30289 182 ILE A C 1
ATOM 1470 O O . ILE A 1 208 ? 73.11912 127.75885 59.62645 1.000 28.71489 182 ILE A O 1
ATOM 1475 N N . ASN A 1 209 ? 72.24645 129.27506 58.21114 1.000 31.42171 183 ASN A N 1
ATOM 1476 C CA . ASN A 1 209 ? 70.98115 129.30388 58.94175 1.000 34.04356 183 ASN A CA 1
ATOM 1477 C C . ASN A 1 209 ? 70.12912 128.06898 58.67742 1.000 32.79541 183 ASN A C 1
ATOM 1478 O O . ASN A 1 209 ? 69.12711 127.86566 59.36836 1.000 33.45491 183 ASN A O 1
ATOM 1483 N N . ASN A 1 210 ? 70.50044 127.24745 57.70253 1.000 31.61621 184 ASN A N 1
ATOM 1484 C CA . ASN A 1 210 ? 69.78732 126.01671 57.39673 1.000 31.71317 184 ASN A CA 1
ATOM 1485 C C . ASN A 1 210 ? 70.47709 124.78076 57.98458 1.000 33.55047 184 ASN A C 1
ATOM 1486 O O . ASN A 1 210 ? 70.15155 123.65390 57.59666 1.000 37.87567 184 ASN A O 1
ATOM 1491 N N . THR A 1 211 ? 71.42337 124.96966 58.90018 1.000 28.09654 185 THR A N 1
ATOM 1492 C CA . THR A 1 211 ? 72.11721 123.89453 59.59345 1.000 31.07449 185 THR A CA 1
ATOM 1493 C C . THR A 1 211 ? 71.77373 123.94817 61.07492 1.000 29.40266 185 THR A C 1
ATOM 1494 O O . THR A 1 211 ? 71.29130 124.96407 61.58280 1.000 37.15831 185 THR A O 1
ATOM 1498 N N . GLY A 1 212 ? 72.04396 122.84857 61.76979 1.000 26.84584 186 GLY A N 1
ATOM 1499 C CA . GLY A 1 212 ? 71.78139 122.78400 63.19481 1.000 25.06255 186 GLY A CA 1
ATOM 1500 C C . GLY A 1 212 ? 70.57310 121.92324 63.51153 1.000 32.83560 186 GLY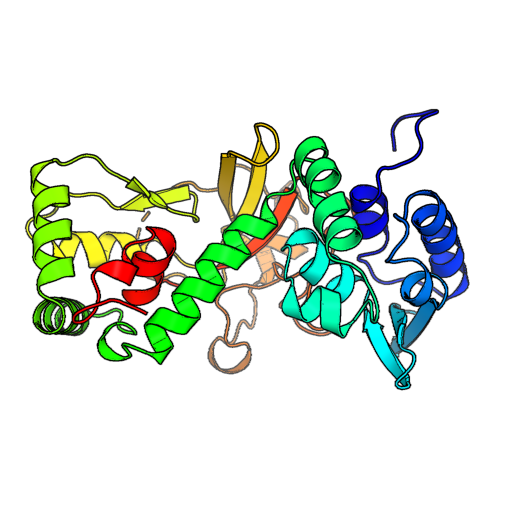 A C 1
ATOM 1501 O O . GLY A 1 212 ? 69.47334 122.18665 63.00979 1.000 26.86229 186 GLY A O 1
ATOM 1502 N N . GLY A 1 213 ? 70.76304 120.87677 64.31759 1.000 29.78401 187 GLY A N 1
ATOM 1503 C CA . GLY A 1 213 ? 69.67891 120.00916 64.71094 1.000 25.01530 187 GLY A CA 1
ATOM 1504 C C . GLY A 1 213 ? 70.10188 118.55429 64.73163 1.000 29.21969 187 GLY A C 1
ATOM 1505 O O . GLY A 1 213 ? 71.28208 118.22057 64.62879 1.000 28.02807 187 GLY A O 1
ATOM 1506 N N . SER A 1 214 ? 69.10108 117.68415 64.86540 1.000 27.92487 188 SER A N 1
ATOM 1507 C CA . SER A 1 214 ? 69.30118 116.25128 65.04254 1.000 27.66730 188 SER A CA 1
ATOM 1508 C C . SER A 1 214 ? 69.34173 115.58100 63.67280 1.000 26.45267 188 SER A C 1
ATOM 1509 O O . SER A 1 214 ? 68.39761 115.71140 62.88163 1.000 24.81241 188 SER A O 1
ATOM 1512 N N . TYR A 1 215 ? 70.42370 114.86582 63.38958 1.000 22.05979 189 TYR A N 1
ATOM 1513 C CA . TYR A 1 215 ? 70.61752 114.29330 62.06743 1.000 25.60497 189 TYR A CA 1
ATOM 1514 C C . TYR A 1 215 ? 70.72253 112.77479 62.12834 1.000 26.90654 189 TYR A C 1
ATOM 1515 O O . TYR A 1 215 ? 71.38589 112.20607 63.00774 1.000 22.69344 189 TYR A O 1
ATOM 1524 N N . TYR A 1 216 ? 70.04938 112.14478 61.17189 1.000 25.34323 190 TYR A N 1
ATOM 1525 C CA . TYR A 1 216 ? 70.07060 110.71210 60.94297 1.000 23.91097 190 TYR A CA 1
ATOM 1526 C C . TYR A 1 216 ? 71.01128 110.47016 59.76908 1.000 24.91480 190 TYR A C 1
ATOM 1527 O O . TYR A 1 216 ? 70.78209 110.99046 58.67313 1.000 24.67558 190 TYR A O 1
ATOM 1536 N N . VAL A 1 217 ? 72.08382 109.71624 60.00364 1.000 26.30752 191 VAL A N 1
ATOM 1537 C CA . VAL A 1 217 ? 73.20435 109.63386 59.07064 1.000 25.72140 191 VAL A CA 1
ATOM 1538 C C . VAL A 1 217 ? 73.47813 108.16961 58.73894 1.000 25.43647 191 VAL A C 1
ATOM 1539 O O . VAL A 1 217 ? 73.61884 107.35094 59.65062 1.000 26.34507 191 VAL A O 1
ATOM 1543 N N . GLN A 1 218 ? 73.59097 107.85334 57.44243 1.000 25.25755 192 GLN A N 1
ATOM 1544 C CA . GLN A 1 218 ? 73.76316 106.49032 56.94610 1.000 27.45750 192 GLN A CA 1
ATOM 1545 C C . GLN A 1 218 ? 74.92223 106.46748 55.96451 1.000 28.02102 192 GLN A C 1
ATOM 1546 O O . GLN A 1 218 ? 74.89048 107.17513 54.95316 1.000 27.35533 192 GLN A O 1
ATOM 1552 N N . GLY A 1 219 ? 75.92249 105.63096 56.22233 1.000 25.02158 193 GLY A N 1
ATOM 1553 C CA . GLY A 1 219 ? 77.00273 105.49439 55.25060 1.000 26.23940 193 GLY A CA 1
ATOM 1554 C C . GLY A 1 219 ? 76.60349 104.58054 54.11059 1.000 32.14101 193 GLY A C 1
ATOM 1555 O O . GLY A 1 219 ? 75.92947 103.56759 54.29084 1.000 34.69934 193 GLY A O 1
ATOM 1556 N N . LYS A 1 220 ? 77.04285 104.94343 52.92703 1.000 33.69156 194 LYS A N 1
ATOM 1557 C CA . LYS A 1 220 ? 76.88386 104.08738 51.76703 1.000 35.59193 194 LYS A CA 1
ATOM 1558 C C . LYS A 1 220 ? 78.24269 103.95148 51.08915 1.000 38.78616 194 LYS A C 1
ATOM 1559 O O . LYS A 1 220 ? 79.17746 104.69827 51.39087 1.000 35.20393 194 LYS A O 1
ATOM 1565 N N . ASP A 1 221 ? 78.31477 103.02904 50.13701 1.000 38.82832 195 ASP A N 1
ATOM 1566 C CA . ASP A 1 221 ? 79.46646 102.85362 49.22285 1.000 38.39634 195 ASP A CA 1
ATOM 1567 C C . ASP A 1 221 ? 80.77520 102.67307 49.99019 1.000 33.95247 195 ASP A C 1
ATOM 1568 O O . ASP A 1 221 ? 81.76918 103.35822 49.75427 1.000 32.21818 195 ASP A O 1
ATOM 1573 N N . ALA A 1 222 ? 80.76295 101.72709 50.92491 1.000 35.27627 196 ALA A N 1
ATOM 1574 C CA . ALA A 1 222 ? 81.92640 101.42972 51.76080 1.000 38.18974 196 ALA A CA 1
ATOM 1575 C C . ALA A 1 222 ? 82.35500 102.64137 52.57879 1.000 35.73520 196 ALA A C 1
ATOM 1576 O O . ALA A 1 222 ? 83.54621 102.85455 52.80606 1.000 34.97866 196 ALA A O 1
ATOM 1578 N N . GLY A 1 223 ? 81.39260 103.45270 53.01261 1.000 39.07380 197 GLY A N 1
ATOM 1579 C CA . GLY A 1 223 ? 81.70052 104.63258 53.78989 1.000 33.29702 197 GLY A CA 1
ATOM 1580 C C . GLY A 1 223 ? 82.18666 105.82489 52.99653 1.000 37.22702 197 GLY A C 1
ATOM 1581 O O . GLY A 1 223 ? 82.40252 106.89132 53.58947 1.000 34.39569 197 GLY A O 1
ATOM 1582 N N . GLU A 1 224 ? 82.37303 105.68784 51.68136 1.000 37.99495 198 GLU A N 1
ATOM 1583 C CA . GLU A 1 224 ? 82.75631 106.84321 50.87663 1.000 38.54503 198 GLU A CA 1
ATOM 1584 C C . GLU A 1 224 ? 81.67687 107.91863 50.92284 1.000 38.82748 198 GLU A C 1
ATOM 1585 O O . GLU A 1 224 ? 81.98150 109.11369 50.97893 1.000 35.33756 198 GLU A O 1
ATOM 1591 N N . ILE A 1 225 ? 80.40918 107.50969 50.90653 1.000 41.24911 199 ILE A N 1
ATOM 1592 C CA . ILE A 1 225 ? 79.27021 108.41787 50.82318 1.000 37.37317 199 ILE A CA 1
ATOM 1593 C C . ILE A 1 225 ? 78.48837 108.34498 52.12726 1.000 36.44343 199 ILE A C 1
ATOM 1594 O O . ILE A 1 225 ? 78.41104 107.28339 52.76119 1.000 33.41847 199 ILE A O 1
ATOM 1599 N N . ALA A 1 226 ? 77.93766 109.48430 52.54092 1.000 33.27035 200 ALA A N 1
ATOM 1600 C CA . ALA A 1 226 ? 77.03873 109.56852 53.67966 1.000 31.90857 200 ALA A CA 1
ATOM 1601 C C . ALA A 1 226 ? 75.75784 110.24329 53.22981 1.000 36.65267 200 ALA A C 1
ATOM 1602 O O . ALA A 1 226 ? 75.78698 111.21270 52.46192 1.000 39.72262 200 ALA A O 1
ATOM 1604 N N . GLU A 1 227 ? 74.63000 109.72460 53.68287 1.000 32.30347 201 GLU A N 1
ATOM 1605 C CA . GLU A 1 227 ? 73.36058 110.37341 53.41530 1.000 35.79971 201 GLU A CA 1
ATOM 1606 C C . GLU A 1 227 ? 72.73969 110.74110 54.75342 1.000 32.14956 201 GLU A C 1
ATOM 1607 O O . GLU A 1 227 ? 72.61304 109.89242 55.64288 1.000 33.02096 201 GLU A O 1
ATOM 1613 N N . ALA A 1 228 ? 72.43242 112.02482 54.91372 1.000 28.07348 202 ALA A N 1
ATOM 1614 C CA . ALA A 1 228 ? 71.99756 112.59494 56.17756 1.000 30.50161 202 ALA A CA 1
ATOM 1615 C C . ALA A 1 228 ? 70.72562 113.39996 55.96626 1.000 33.72828 202 ALA A C 1
ATOM 1616 O O . ALA A 1 228 ? 70.52213 114.02163 54.91534 1.000 26.55321 202 ALA A O 1
ATOM 1618 N N . CYS A 1 229 ? 69.87230 113.37368 56.98499 1.000 33.19435 203 CYS A N 1
ATOM 1619 C CA . CYS A 1 229 ? 68.63802 114.13071 56.97722 1.000 29.65554 203 CYS A CA 1
ATOM 1620 C C . CYS A 1 229 ? 68.34157 114.54259 58.41101 1.000 31.80247 203 CYS A C 1
ATOM 1621 O O . CYS A 1 229 ? 68.87312 113.96774 59.36841 1.000 28.06391 203 CYS A O 1
ATOM 1624 N N . LEU A 1 230 ? 67.49034 115.55241 58.54712 1.000 29.18764 204 LEU A N 1
ATOM 1625 C CA . LEU A 1 230 ? 67.23121 116.20677 59.81915 1.000 27.66127 204 LEU A CA 1
ATOM 1626 C C . LEU A 1 230 ? 66.01149 115.59285 60.48420 1.000 28.53955 204 LEU A C 1
ATOM 1627 O O . LEU A 1 230 ? 65.01855 115.29537 59.81735 1.000 30.27042 204 LEU A O 1
ATOM 1632 N N . LEU A 1 231 ? 66.09330 115.40286 61.80164 1.000 28.75442 205 LEU A N 1
ATOM 1633 C CA . LEU A 1 231 ? 64.99758 114.84802 62.59275 1.000 27.11675 205 LEU A CA 1
ATOM 1634 C C . LEU A 1 231 ? 64.31256 115.99637 63.33770 1.000 28.04813 205 LEU A C 1
ATOM 1635 O O . LEU A 1 231 ? 64.84782 116.51167 64.32491 1.000 23.34354 205 LEU A O 1
ATOM 1640 N N . LEU A 1 232 ? 63.11924 116.38348 62.87834 1.000 25.96184 206 LEU A N 1
ATOM 1641 C CA . LEU A 1 232 ? 62.52916 117.63721 63.35139 1.000 32.75358 206 LEU A CA 1
ATOM 1642 C C . LEU A 1 232 ? 62.23978 117.59654 64.84640 1.000 31.70977 206 LEU A C 1
ATOM 1643 O O . LEU A 1 232 ? 62.53737 118.55347 65.57256 1.000 33.61725 206 LEU A O 1
ATOM 1648 N N . GLN A 1 233 ? 61.69402 116.48796 65.33152 1.000 31.77795 207 GLN A N 1
ATOM 1649 C CA . GLN A 1 233 ? 61.19319 116.43903 66.69666 1.000 31.07087 207 GLN A CA 1
ATOM 1650 C C . GLN A 1 233 ? 62.27670 116.17637 67.73130 1.000 30.74636 207 GLN A C 1
ATOM 1651 O O . GLN A 1 233 ? 61.99736 116.27693 68.93026 1.000 31.78481 207 GLN A O 1
ATOM 1657 N N . ARG A 1 234 ? 63.49642 115.84901 67.30857 1.000 24.84893 208 ARG A N 1
ATOM 1658 C CA . ARG A 1 234 ? 64.63992 115.83910 68.20619 1.000 25.78063 208 ARG A CA 1
ATOM 1659 C C . ARG A 1 234 ? 65.45348 117.12597 68.09886 1.000 26.64050 208 ARG A C 1
ATOM 1660 O O . ARG A 1 234 ? 66.47723 117.25988 68.77192 1.000 24.70486 208 ARG A O 1
ATOM 1668 N N . THR A 1 235 ? 65.00555 118.07325 67.26927 1.000 26.29924 209 THR A N 1
ATOM 1669 C CA . THR A 1 235 ? 65.63136 119.38532 67.10140 1.000 28.62235 209 THR A CA 1
ATOM 1670 C C . THR A 1 235 ? 64.80321 120.37886 67.90760 1.000 31.84128 209 THR A C 1
ATOM 1671 O O . THR A 1 235 ? 63.74927 120.83249 67.45649 1.000 25.62353 209 THR A O 1
ATOM 1675 N N . CYS A 1 236 ? 65.26706 120.71076 69.10427 1.000 27.16457 210 CYS A N 1
ATOM 1676 C CA . CYS A 1 236 ? 64.45721 121.53091 69.98869 1.000 28.10708 210 CYS A CA 1
ATOM 1677 C C . CYS A 1 236 ? 64.62089 123.02376 69.74913 1.000 29.02169 210 CYS A C 1
ATOM 1678 O O . CYS A 1 236 ? 63.83466 123.80670 70.28314 1.000 30.00982 210 CYS A O 1
ATOM 1681 N N . ARG A 1 237 ? 65.61966 123.43768 68.97695 1.000 33.36001 211 ARG A N 1
ATOM 1682 C CA . ARG A 1 237 ? 65.86651 124.85067 68.70845 1.000 32.73619 211 ARG A CA 1
ATOM 1683 C C . ARG A 1 237 ? 66.22933 124.99347 67.24461 1.000 35.72857 211 ARG A C 1
ATOM 1684 O O . ARG A 1 237 ? 67.18325 124.35391 66.78098 1.000 34.86948 211 ARG A O 1
ATOM 1692 N N . GLN A 1 238 ? 65.49247 125.83152 66.51816 1.000 34.62234 212 GLN A N 1
ATOM 1693 C CA . GLN A 1 238 ? 65.74794 125.93388 65.08775 1.000 47.49682 212 GLN A CA 1
ATOM 1694 C C . GLN A 1 238 ? 65.47079 127.37385 64.66394 1.000 52.61507 212 GLN A C 1
ATOM 1695 O O . GLN A 1 238 ? 64.38946 127.91243 64.93387 1.000 56.82011 212 GLN A O 1
ATOM 1701 N N . ASP A 1 239 ? 66.48625 128.04332 64.03691 1.000 50.45962 213 ASP A N 1
ATOM 1702 C CA . ASP A 1 239 ? 66.09751 129.40305 63.68987 1.000 54.63259 213 ASP A CA 1
ATOM 1703 C C . ASP A 1 239 ? 65.48914 129.44798 62.29017 1.000 58.68635 213 ASP A C 1
ATOM 1704 O O . ASP A 1 239 ? 65.74613 128.56437 61.46567 1.000 55.23865 213 ASP A O 1
ATOM 1709 N N . PRO A 1 240 ? 64.64921 130.45300 61.98938 1.000 58.42747 214 PRO A N 1
ATOM 1710 C CA . PRO A 1 240 ? 64.11255 130.59246 60.62876 1.000 56.80233 214 PRO A CA 1
ATOM 1711 C C . PRO A 1 240 ? 65.17966 130.98464 59.61094 1.000 53.25562 214 PRO A C 1
ATOM 1712 O O . PRO A 1 240 ? 65.58474 130.13370 58.81793 1.000 48.92816 214 PRO A O 1
ATOM 1716 N N . VAL A 1 247 ? 67.22858 121.94038 52.21782 1.000 49.64932 221 VAL A N 1
ATOM 1717 C CA . VAL A 1 247 ? 67.46488 121.11413 53.39902 1.000 40.47462 221 VAL A CA 1
ATOM 1718 C C . VAL A 1 247 ? 66.63182 119.84369 53.33574 1.000 44.70671 221 VAL A C 1
ATOM 1719 O O . VAL A 1 247 ? 65.45770 119.87940 52.97788 1.000 44.68409 221 VAL A O 1
ATOM 1723 N N . THR A 1 248 ? 67.22709 118.71155 53.68251 1.000 36.82834 222 THR A N 1
ATOM 1724 C CA . THR A 1 248 ? 66.53989 117.43566 53.57310 1.000 41.62576 222 THR A CA 1
ATOM 1725 C C . THR A 1 248 ? 66.02486 117.00908 54.94495 1.000 42.04647 222 THR A C 1
ATOM 1726 O O . THR A 1 248 ? 66.80938 116.84429 55.88677 1.000 40.91931 222 THR A O 1
ATOM 1730 N N . ILE A 1 249 ? 64.69796 116.86474 55.05884 1.000 36.78046 223 ILE A N 1
ATOM 1731 C CA . ILE A 1 249 ? 64.04254 116.40909 56.27987 1.000 36.35427 223 ILE A CA 1
ATOM 1732 C C . ILE A 1 249 ? 63.88657 114.90060 56.19708 1.000 36.48007 223 ILE A C 1
ATOM 1733 O O . ILE A 1 249 ? 63.57198 114.36135 55.13105 1.000 41.39740 223 ILE A O 1
ATOM 1738 N N . CYS A 1 250 ? 64.10979 114.21193 57.31205 1.000 36.43986 224 CYS A N 1
ATOM 1739 C CA . CYS A 1 250 ? 63.95124 112.76354 57.31645 1.000 37.93942 224 CYS A CA 1
ATOM 1740 C C . CYS A 1 250 ? 62.48411 112.40790 57.10103 1.000 36.15523 224 CYS A C 1
ATOM 1741 O O . CYS A 1 250 ? 61.60504 112.99250 57.74962 1.000 37.98173 224 CYS A O 1
ATOM 1744 N N . PRO A 1 251 ? 62.17576 111.46776 56.20833 1.000 36.43623 225 PRO A N 1
ATOM 1745 C CA . PRO A 1 251 ? 60.77730 111.05283 56.03868 1.000 31.82468 225 PRO A CA 1
ATOM 1746 C C . PRO A 1 251 ? 60.23670 110.22007 57.19456 1.000 34.20348 225 PRO A C 1
ATOM 1747 O O . PRO A 1 251 ? 59.023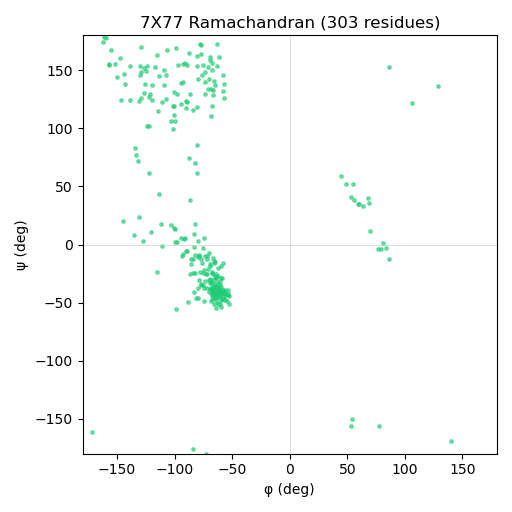78 109.99351 57.24014 1.000 37.30742 225 PRO A O 1
ATOM 1751 N N . PHE A 1 252 ? 61.07286 109.76232 58.12948 1.000 33.03854 226 PHE A N 1
ATOM 1752 C CA . PHE A 1 252 ? 60.57151 108.98260 59.25684 1.000 25.60814 226 PHE A CA 1
ATOM 1753 C C . PHE A 1 252 ? 61.55092 109.06532 60.41867 1.000 25.23288 226 PHE A C 1
ATOM 1754 O O . PHE A 1 252 ? 62.74969 109.29351 60.22583 1.000 29.19340 226 PHE A O 1
ATOM 1762 N N . ASP A 1 253 ? 61.03935 108.86121 61.61429 1.000 23.46669 227 ASP A N 1
ATOM 1763 C CA . ASP A 1 253 ? 61.98425 108.71775 62.71440 1.000 22.68238 227 ASP A CA 1
ATOM 1764 C C . ASP A 1 253 ? 62.43124 107.26639 62.82080 1.000 28.01024 227 ASP A C 1
ATOM 1765 O O . ASP A 1 253 ? 61.58384 106.36566 62.84884 1.000 31.08562 227 ASP A O 1
ATOM 1770 N N . PRO A 1 254 ? 63.73896 106.99691 62.88253 1.000 28.98748 228 PRO A N 1
ATOM 1771 C CA . PRO A 1 254 ? 64.20894 105.60801 62.81506 1.000 26.85127 228 PRO A CA 1
ATOM 1772 C C . PRO A 1 254 ? 64.09105 104.83386 64.11842 1.000 28.94355 228 PRO A C 1
ATOM 1773 O O . PRO A 1 254 ? 64.27671 103.60840 64.10172 1.000 29.82720 228 PRO A O 1
ATOM 1777 N N . LEU A 1 255 ? 63.79248 105.48828 65.24160 1.000 25.49814 229 LEU A N 1
ATOM 1778 C CA . LEU A 1 255 ? 63.70258 104.79133 66.51745 1.000 26.36301 229 LEU A CA 1
ATOM 1779 C C . LEU A 1 255 ? 62.30987 104.79521 67.13050 1.000 32.82492 229 LEU A C 1
ATOM 1780 O O . LEU A 1 255 ? 62.01364 103.91497 67.94385 1.000 31.47768 229 LEU A O 1
ATOM 1785 N N . LEU A 1 256 ? 61.45663 105.75887 66.77607 1.000 32.02741 230 LEU A N 1
ATOM 1786 C CA . LEU A 1 256 ? 60.13334 105.92230 67.38370 1.000 33.61095 230 LEU A CA 1
ATOM 1787 C C . LEU A 1 256 ? 59.10754 106.14603 66.27790 1.000 26.92998 230 LEU A C 1
ATOM 1788 O O . LEU A 1 256 ? 58.74298 107.28803 65.97268 1.000 32.97091 230 LEU A O 1
ATOM 1793 N N . PRO A 1 257 ? 58.62224 105.07571 65.65478 1.000 33.53659 231 PRO A N 1
ATOM 1794 C CA . PRO A 1 257 ? 57.66858 105.23591 64.55030 1.000 36.07147 231 PRO A CA 1
ATOM 1795 C C . PRO A 1 257 ? 56.30266 105.71176 65.03125 1.000 34.60976 231 PRO A C 1
ATOM 1796 O O . PRO A 1 257 ? 55.91110 105.49456 66.18007 1.000 33.51196 231 PRO A O 1
ATOM 1800 N N . ASN A 1 258 ? 55.58900 106.39836 64.13262 1.000 34.38970 232 ASN A N 1
ATOM 1801 C CA . ASN A 1 258 ? 54.16382 106.72418 64.31027 1.000 44.21167 232 ASN A CA 1
ATOM 1802 C C . ASN A 1 258 ? 53.91204 107.73108 65.43588 1.000 42.62083 232 ASN A C 1
ATOM 1803 O O . ASN A 1 258 ? 52.93936 107.60333 66.18271 1.000 38.51120 232 ASN A O 1
ATOM 1808 N N . ASN A 1 259 ? 54.77773 108.73815 65.55132 1.000 40.86065 233 ASN A N 1
ATOM 1809 C CA . ASN A 1 259 ? 54.59562 109.89688 66.42448 1.000 41.17678 233 ASN A CA 1
ATOM 1810 C C . ASN A 1 259 ? 54.09696 109.53891 67.82988 1.000 41.96968 233 ASN A C 1
ATOM 1811 O O . ASN A 1 259 ? 53.04352 110.03165 68.25611 1.000 41.14089 233 ASN A O 1
ATOM 1816 N N . PRO A 1 260 ? 54.82757 108.71849 68.58066 1.000 38.27206 234 PRO A N 1
ATOM 1817 C CA . PRO A 1 260 ? 54.42904 108.44006 69.96082 1.000 36.35811 234 PRO A CA 1
ATOM 1818 C C . PRO A 1 260 ? 54.61789 109.67116 70.82624 1.000 43.87858 234 PRO A C 1
ATOM 1819 O O . PRO A 1 260 ? 55.38363 110.58092 70.46718 1.000 42.41535 234 PRO A O 1
ATOM 1823 N N . PRO A 1 261 ? 53.92510 109.74910 71.96629 1.000 46.08226 235 PRO A N 1
ATOM 1824 C CA . PRO A 1 261 ? 54.13002 110.89995 72.86069 1.000 41.92039 235 PRO A CA 1
ATOM 1825 C C . PRO A 1 261 ? 55.56570 111.04583 73.32578 1.000 41.71460 235 PRO A C 1
ATOM 1826 O O . PRO A 1 261 ? 56.00893 112.17229 73.58330 1.000 39.35647 235 PRO A O 1
ATOM 1830 N N . GLU A 1 262 ? 56.31297 109.94121 73.42141 1.000 38.18274 236 GLU A N 1
ATOM 1831 C CA . GLU A 1 262 ? 57.71036 110.02221 73.83432 1.000 39.12681 236 GLU A CA 1
ATOM 1832 C C . GLU A 1 262 ? 58.52959 110.87573 72.87309 1.000 37.91002 236 GLU A C 1
ATOM 1833 O O . GLU A 1 262 ? 59.48042 111.54488 73.29177 1.000 29.81183 236 GLU A O 1
ATOM 1839 N N . LEU A 1 263 ? 58.16222 110.87741 71.59180 1.000 38.40092 237 LEU A N 1
ATOM 1840 C CA . LEU A 1 263 ? 58.82660 111.67688 70.57395 1.000 35.63135 237 LEU A CA 1
ATOM 1841 C C . LEU A 1 263 ? 58.22097 113.07347 70.46583 1.000 41.27152 237 LEU A C 1
ATOM 1842 O O . LEU A 1 263 ? 58.95203 114.07000 70.47888 1.000 33.55078 237 LEU A O 1
ATOM 1847 N N . THR A 1 264 ? 56.88942 113.16596 70.36688 1.000 34.01100 238 THR A N 1
ATOM 1848 C CA . THR A 1 264 ? 56.26544 114.46854 70.16167 1.000 35.87822 238 THR A CA 1
ATOM 1849 C C . THR A 1 264 ? 56.48796 115.39346 71.35279 1.000 37.35133 238 THR A C 1
ATOM 1850 O O . THR A 1 264 ? 56.52944 116.61802 71.18657 1.000 35.05100 238 THR A O 1
ATOM 1854 N N . ASN A 1 265 ? 56.65998 114.83701 72.54946 1.000 35.53045 239 ASN A N 1
ATOM 1855 C CA . ASN A 1 265 ? 56.91790 115.62949 73.74341 1.000 32.67272 239 ASN A CA 1
ATOM 1856 C C . ASN A 1 265 ? 58.38976 115.66203 74.12455 1.000 33.85730 239 ASN A C 1
ATOM 1857 O O . ASN A 1 265 ? 58.72443 116.08471 75.23641 1.000 35.36904 239 ASN A O 1
ATOM 1862 N N . MET A 1 266 ? 59.28244 115.23093 73.23687 1.000 31.70582 240 MET A N 1
ATOM 1863 C CA . MET A 1 266 ? 60.67515 115.10755 73.64876 1.000 33.51958 240 MET A CA 1
ATOM 1864 C C . MET A 1 266 ? 61.29083 116.45318 74.00554 1.000 29.46774 240 MET A C 1
ATOM 1865 O O . MET A 1 266 ? 62.19691 116.51366 74.84347 1.000 30.92755 240 MET A O 1
ATOM 1870 N N . CYS A 1 267 ? 60.81784 117.53675 73.40720 1.000 30.13565 241 CYS A N 1
ATOM 1871 C CA . CYS A 1 267 ? 61.45529 118.83298 73.60055 1.000 37.97346 241 CYS A CA 1
ATOM 1872 C C . CYS A 1 267 ? 60.81781 119.66952 74.71137 1.000 38.00858 241 CYS A C 1
ATOM 1873 O O . CYS A 1 267 ? 61.22435 120.81790 74.91029 1.000 36.38453 241 CYS A O 1
ATOM 1876 N N . GLN A 1 268 ? 59.85540 119.12117 75.45262 1.000 39.33513 242 GLN A N 1
ATOM 1877 C CA . GLN A 1 268 ? 59.20972 119.88517 76.51467 1.000 40.58674 242 GLN A CA 1
ATOM 1878 C C . GLN A 1 268 ? 60.19237 120.23360 77.62827 1.000 35.49932 242 GLN A C 1
ATOM 1879 O O . GLN A 1 268 ? 60.99489 119.40081 78.05949 1.000 32.69512 242 GLN A O 1
ATOM 1885 N N . GLY A 1 269 ? 60.11100 121.47754 78.10320 1.000 33.05456 243 GLY A N 1
ATOM 1886 C CA . GLY A 1 269 ? 61.05231 121.99443 79.07734 1.000 31.05816 243 GLY A CA 1
ATOM 1887 C C . GLY A 1 269 ? 62.45407 122.21379 78.55710 1.000 37.13588 243 GLY A C 1
ATOM 1888 O O . GLY A 1 269 ? 63.36992 122.43929 79.36174 1.000 31.82712 243 GLY A O 1
ATOM 1889 N N . PHE A 1 270 ? 62.65212 122.14915 77.23728 1.000 34.95365 244 PHE A N 1
ATOM 1890 C CA . PHE A 1 270 ? 63.97317 122.38171 76.66763 1.000 33.25242 244 PHE A CA 1
ATOM 1891 C C . PHE A 1 270 ? 64.47820 123.75413 77.08050 1.000 36.04496 244 PHE A C 1
ATOM 1892 O O . PHE A 1 270 ? 63.79447 124.76717 76.88851 1.000 29.12876 244 PHE A O 1
ATOM 1900 N N . ASN A 1 271 ? 65.67121 123.77524 77.66585 1.000 33.06352 245 ASN A N 1
ATOM 1901 C CA . ASN A 1 271 ? 66.32290 124.99235 78.12810 1.000 31.35450 245 ASN A CA 1
ATOM 1902 C C . ASN A 1 271 ? 67.68163 125.05106 77.43549 1.000 35.78977 245 ASN A C 1
ATOM 1903 O O . ASN A 1 271 ? 68.62049 124.34601 77.82791 1.000 36.29603 245 ASN A O 1
ATOM 1908 N N . TYR A 1 272 ? 67.77459 125.89166 76.39923 1.000 33.85728 246 TYR A N 1
ATOM 1909 C CA . TYR A 1 272 ? 69.00722 125.99806 75.62476 1.000 36.92042 246 TYR A CA 1
ATOM 1910 C C . TYR A 1 272 ? 70.16291 126.49804 76.48456 1.000 41.07006 246 TYR A C 1
ATOM 1911 O O . TYR A 1 272 ? 71.29486 126.01434 76.35883 1.000 39.88772 246 TYR A O 1
ATOM 1920 N N . GLU A 1 273 ? 69.89560 127.46190 77.36678 1.000 37.70562 247 GLU A N 1
ATOM 1921 C CA . GLU A 1 273 ? 70.93837 127.97594 78.24965 1.000 42.07577 247 GLU A CA 1
ATOM 1922 C C . GLU A 1 273 ? 71.55400 126.86540 79.09029 1.000 37.47973 247 GLU A C 1
ATOM 1923 O O . GLU A 1 273 ? 72.77316 126.82464 79.28111 1.000 38.34144 247 GLU A O 1
ATOM 1929 N N . VAL A 1 274 ? 70.72798 125.95296 79.59914 1.000 39.96627 248 VAL A N 1
ATOM 1930 C CA . VAL A 1 274 ? 71.23271 124.89322 80.46793 1.000 40.39095 248 VAL A CA 1
ATOM 1931 C C . VAL A 1 274 ? 71.82502 123.75161 79.65043 1.000 38.22483 248 VAL A C 1
ATOM 1932 O O . VAL A 1 274 ? 72.91296 123.24990 79.95314 1.000 39.32581 248 VAL A O 1
ATOM 1936 N N . GLU A 1 275 ? 71.11557 123.31576 78.61238 1.000 36.23676 249 GLU A N 1
ATOM 1937 C CA . GLU A 1 275 ? 71.50335 122.10157 77.90939 1.000 34.75319 249 GLU A CA 1
ATOM 1938 C C . GLU A 1 275 ? 72.60475 122.34434 76.89265 1.000 32.32688 249 GLU A C 1
ATOM 1939 O O . GLU A 1 275 ? 73.35171 121.41205 76.57602 1.000 33.81578 249 GLU A O 1
ATOM 1945 N N . LYS A 1 276 ? 72.72543 123.57482 76.39614 1.000 35.56665 250 LYS A N 1
ATOM 1946 C CA . LYS A 1 276 ? 73.86360 124.02305 75.58474 1.000 32.24646 250 LYS A CA 1
ATOM 1947 C C . LYS A 1 276 ? 74.03361 123.19526 74.31405 1.000 31.07155 250 LYS A C 1
ATOM 1948 O O . LYS A 1 276 ? 75.14776 122.97357 73.84576 1.000 30.31457 250 LYS A O 1
ATOM 1954 N N . THR A 1 277 ? 72.91627 122.77182 73.73432 1.000 27.26222 251 THR A N 1
ATOM 1955 C CA . THR A 1 277 ? 72.87221 122.06097 72.46955 1.000 23.14941 251 THR A CA 1
ATOM 1956 C C . THR A 1 277 ? 71.47979 122.27870 71.89612 1.000 27.64384 251 THR A C 1
ATOM 1957 O O . THR A 1 277 ? 70.53131 122.54259 72.64081 1.000 27.79418 251 THR A O 1
ATOM 1961 N N . VAL A 1 278 ? 71.36095 122.19674 70.56658 1.000 24.43851 252 VAL A N 1
ATOM 1962 C CA . VAL A 1 278 ? 70.04615 122.34381 69.94196 1.000 28.59424 252 VAL A CA 1
ATOM 1963 C C . VAL A 1 278 ? 69.24132 121.05210 69.94118 1.000 25.87054 252 VAL A C 1
ATOM 1964 O O . VAL A 1 278 ? 68.09148 121.05479 69.48872 1.000 28.51937 252 VAL A O 1
ATOM 1968 N N . CYS A 1 279 ? 69.79589 119.95380 70.44008 1.000 24.12338 253 CYS A N 1
ATOM 1969 C CA . CYS A 1 279 ? 69.19727 118.63828 70.27755 1.000 25.07504 253 CYS A CA 1
ATOM 1970 C C . CYS A 1 279 ? 68.81363 118.02745 71.60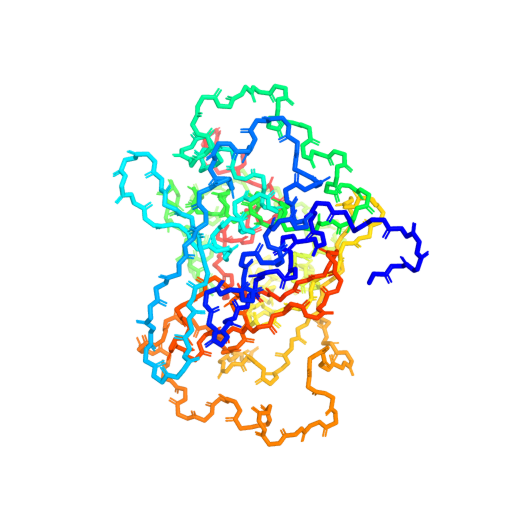973 1.000 23.79885 253 CYS A C 1
ATOM 1971 O O . CYS A 1 279 ? 69.42147 118.30207 72.64975 1.000 23.56078 253 CYS A O 1
ATOM 1974 N N . ARG A 1 280 ? 67.80691 117.16864 71.54150 1.000 25.19413 254 ARG A N 1
ATOM 1975 C CA . ARG A 1 280 ? 67.51832 116.19499 72.57667 1.000 30.44530 254 ARG A CA 1
ATOM 1976 C C . ARG A 1 280 ? 67.48795 114.80772 71.94852 1.000 28.99544 254 ARG A C 1
ATOM 1977 O O . ARG A 1 280 ? 67.13539 114.65019 70.77323 1.000 26.29556 254 ARG A O 1
ATOM 1985 N N . GLY A 1 281 ? 67.86785 113.81174 72.74364 1.000 24.25088 255 GLY A N 1
ATOM 1986 C CA . GLY A 1 281 ? 67.80096 112.42992 72.30715 1.000 31.09073 255 GLY A CA 1
ATOM 1987 C C . GLY A 1 281 ? 68.49563 112.16605 70.99131 1.000 29.97641 255 GLY A C 1
ATOM 1988 O O . GLY A 1 281 ? 67.96537 111.42395 70.15088 1.000 27.11903 255 GLY A O 1
ATOM 1989 N N . SER A 1 282 ? 69.67333 112.77233 70.78626 1.000 26.93362 256 SER A N 1
ATOM 1990 C CA . SER A 1 282 ? 70.43140 112.55711 69.55994 1.000 26.55615 256 SER A CA 1
ATOM 1991 C C . SER A 1 282 ? 71.91690 112.31595 69.80156 1.000 27.90975 256 SER A C 1
ATOM 1992 O O . SER A 1 282 ? 72.68313 112.29342 68.83158 1.000 26.09961 256 SER A O 1
ATOM 1995 N N . ASP A 1 283 ? 72.35730 112.15136 71.04589 1.000 28.61244 257 ASP A N 1
ATOM 1996 C CA . ASP A 1 283 ? 73.78093 111.99082 71.35039 1.000 26.52570 257 ASP A CA 1
ATOM 1997 C C . ASP A 1 283 ? 74.00725 110.67925 72.08539 1.000 26.75874 257 ASP A C 1
ATOM 1998 O O . ASP A 1 283 ? 73.73770 110.58554 73.29588 1.000 28.42594 257 ASP A O 1
ATOM 2003 N N . PRO A 1 284 ? 74.49175 109.63888 71.40534 1.000 27.80163 258 PRO A N 1
ATOM 2004 C CA . PRO A 1 284 ? 74.75962 108.37039 72.10283 1.000 27.68002 258 PRO A CA 1
ATOM 2005 C C . PRO A 1 284 ? 75.87004 108.46013 73.13506 1.000 27.95380 258 PRO A C 1
ATOM 2006 O O . PRO A 1 284 ? 75.97690 107.56090 73.97631 1.000 27.97402 258 PRO A O 1
ATOM 2010 N N . SER A 1 285 ? 76.69942 109.50158 73.11039 1.000 31.16558 259 SER A N 1
ATOM 2011 C CA . SER A 1 285 ? 77.80641 109.60316 74.05111 1.000 31.50276 259 SER A CA 1
ATOM 2012 C C . SER A 1 285 ? 77.50065 110.51185 75.22978 1.000 30.76503 259 SER A C 1
ATOM 2013 O O . SER A 1 285 ? 78.36961 110.69834 76.08433 1.000 34.58450 259 SER A O 1
ATOM 2016 N N . ALA A 1 286 ? 76.29079 111.06197 75.30993 1.000 31.04108 260 ALA A N 1
ATOM 2017 C CA . ALA A 1 286 ? 75.95118 111.97472 76.39057 1.000 31.22049 260 ALA A CA 1
ATOM 2018 C C . ALA A 1 286 ? 75.68592 111.20591 77.68151 1.000 34.78167 260 ALA A C 1
ATOM 2019 O O . ALA A 1 286 ? 75.61548 109.97277 77.70262 1.000 32.97989 260 ALA A O 1
ATOM 2021 N N . ASP A 1 287 ? 75.52893 111.95388 78.76877 1.000 31.32575 261 ASP A N 1
ATOM 2022 C CA . ASP A 1 287 ? 75.27165 111.33745 80.06567 1.000 34.20416 261 ASP A CA 1
ATOM 2023 C C . ASP A 1 287 ? 73.90315 110.66398 80.05024 1.000 37.81144 261 ASP A C 1
ATOM 2024 O O . ASP A 1 287 ? 72.91173 111.29735 79.66618 1.000 36.70130 261 ASP A O 1
ATOM 2029 N N . PRO A 1 288 ? 73.80456 109.39192 80.44874 1.000 38.78540 262 PRO A N 1
ATOM 2030 C CA . PRO A 1 288 ? 72.51980 108.68276 80.32846 1.000 37.01385 262 PRO A CA 1
ATOM 2031 C C . PRO A 1 288 ? 71.38121 109.32121 81.10271 1.000 38.07643 262 PRO A C 1
ATOM 2032 O O . PRO A 1 288 ? 70.21395 109.02145 80.80936 1.000 33.97803 262 PRO A O 1
ATOM 2036 N N . ASP A 1 289 ? 71.67440 110.18625 82.07640 1.000 40.25658 263 ASP A N 1
ATOM 2037 C CA . ASP A 1 289 ? 70.63876 110.88695 82.82698 1.000 40.04911 263 ASP A CA 1
ATOM 2038 C C . ASP A 1 289 ? 70.22933 112.21007 82.19213 1.000 40.40619 263 ASP A C 1
ATOM 2039 O O . ASP A 1 289 ? 69.28757 112.84429 82.67719 1.000 40.28252 263 ASP A O 1
ATOM 2044 N N . SER A 1 290 ? 70.90313 112.63895 81.11804 1.000 36.81368 264 SER A N 1
ATOM 2045 C CA . SER A 1 290 ? 70.58471 113.90800 80.48146 1.000 30.64773 264 SER A CA 1
ATOM 2046 C C . SER A 1 290 ? 69.58671 113.70936 79.34588 1.000 33.96746 264 SER A C 1
ATOM 2047 O O . SER A 1 290 ? 69.48954 112.61421 78.77595 1.000 31.41964 264 SER A O 1
ATOM 2050 N N . PRO A 1 291 ? 68.81930 114.75236 79.00927 1.000 33.88423 265 PRO A N 1
ATOM 2051 C CA . PRO A 1 291 ? 67.89820 114.64823 77.86716 1.000 30.06461 265 PRO A CA 1
ATOM 2052 C C . PRO A 1 291 ? 68.59985 114.60340 76.52188 1.000 28.88376 265 PRO A C 1
ATOM 2053 O O . PRO A 1 291 ? 67.93413 114.37100 75.50428 1.000 30.02932 265 PRO A O 1
ATOM 2057 N N . GLN A 1 292 ? 69.91548 114.81073 76.48270 1.000 25.96558 266 GLN A N 1
ATOM 2058 C CA . GLN A 1 292 ? 70.66778 114.64204 75.24826 1.000 29.19437 266 GLN A CA 1
ATOM 2059 C C . GLN A 1 292 ? 70.86984 113.17633 74.87306 1.000 24.72531 266 GLN A C 1
ATOM 2060 O O . GLN A 1 292 ? 71.09276 112.89165 73.69340 1.000 26.36698 266 GLN A O 1
ATOM 2066 N N . TYR A 1 293 ? 70.77409 112.25666 75.83669 1.000 25.45055 267 TYR A N 1
ATOM 2067 C CA . TYR A 1 293 ? 71.10844 110.84715 75.62077 1.000 31.60443 267 TYR A CA 1
ATOM 2068 C C . TYR A 1 293 ? 70.12274 110.16837 74.67154 1.000 23.57737 267 TYR A C 1
ATOM 2069 O O . TYR A 1 293 ? 68.95306 110.53314 74.59253 1.000 26.46005 267 TYR A O 1
ATOM 2078 N N . VAL A 1 294 ? 70.61422 109.16568 73.94652 1.000 28.26441 268 VAL A N 1
ATOM 2079 C CA . VAL A 1 294 ? 69.76853 108.32502 73.10530 1.000 25.93608 268 VAL A CA 1
ATOM 2080 C C . VAL A 1 294 ? 70.38988 106.93197 73.01862 1.000 29.23744 268 VAL A C 1
ATOM 2081 O O . VAL A 1 294 ? 71.61464 106.77767 72.99213 1.000 28.74600 268 VAL A O 1
ATOM 2085 N N . ASP A 1 295 ? 69.52721 105.91961 72.98754 1.000 27.24419 269 ASP A N 1
ATOM 2086 C CA . ASP A 1 295 ? 69.91612 104.51950 72.83148 1.000 26.52908 269 ASP A CA 1
ATOM 2087 C C . ASP A 1 295 ? 69.67341 104.13189 71.38010 1.000 25.47651 269 ASP A C 1
ATOM 2088 O O . ASP A 1 295 ? 68.51869 104.02333 70.95553 1.000 27.04215 269 ASP A O 1
ATOM 2093 N N . ILE A 1 296 ? 70.74939 103.89723 70.62648 1.000 26.38388 270 ILE A N 1
ATOM 2094 C CA . ILE A 1 296 ? 70.63117 103.52987 69.21700 1.000 24.85332 270 ILE A CA 1
ATOM 2095 C C . ILE A 1 296 ? 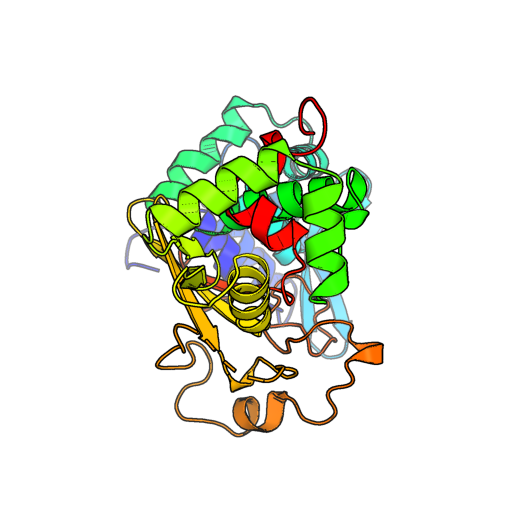71.07587 102.08572 68.96753 1.000 24.27215 270 ILE A C 1
ATOM 2096 O O . ILE A 1 296 ? 71.30798 101.70246 67.82107 1.000 24.25036 270 ILE A O 1
ATOM 2101 N N . SER A 1 297 ? 71.15923 101.26448 70.01657 1.000 23.16628 271 SER A N 1
ATOM 2102 C CA . SER A 1 297 ? 71.65709 99.89375 69.88333 1.000 23.41126 271 SER A CA 1
ATOM 2103 C C . SER A 1 297 ? 70.86615 99.03398 68.88995 1.000 25.71146 271 SER A C 1
ATOM 2104 O O . SER A 1 297 ? 71.37416 97.98717 68.46783 1.000 26.23732 271 SER A O 1
ATOM 2107 N N . ASP A 1 298 ? 69.65815 99.43995 68.49031 1.000 27.09615 272 ASP A N 1
ATOM 2108 C CA . ASP A 1 298 ? 68.90157 98.71175 67.47393 1.000 24.25488 272 ASP A CA 1
ATOM 2109 C C . ASP A 1 298 ? 69.25299 99.11845 66.04609 1.000 26.60813 272 ASP A C 1
ATOM 2110 O O . ASP A 1 298 ? 68.90828 98.38724 65.11247 1.000 30.51188 272 ASP A O 1
ATOM 2115 N N . LEU A 1 299 ? 69.90086 100.26855 65.84610 1.000 25.93877 273 LEU A N 1
ATOM 2116 C CA . LEU A 1 299 ? 70.25897 100.70311 64.49732 1.000 24.61706 273 LEU A CA 1
ATOM 2117 C C . LEU A 1 299 ? 71.42770 99.88001 63.95825 1.000 26.51702 273 LEU A C 1
ATOM 2118 O O . LEU A 1 299 ? 72.39978 99.62452 64.68216 1.000 20.99285 273 LEU A O 1
ATOM 2123 N N . PRO A 1 300 ? 71.39458 99.50127 62.68382 1.000 25.78437 274 PRO A N 1
ATOM 2124 C CA . PRO A 1 300 ? 72.53348 98.78180 62.10363 1.000 24.22339 274 PRO A CA 1
ATOM 2125 C C . PRO A 1 300 ? 73.80115 99.63155 62.14624 1.000 24.23281 274 PRO A C 1
ATOM 2126 O O . PRO A 1 300 ? 73.76185 100.85138 62.29997 1.000 27.19000 274 PRO A O 1
ATOM 2130 N N . ALA A 1 301 ? 74.94896 98.95997 62.01415 1.000 24.74402 275 ALA A N 1
ATOM 2131 C CA . ALA A 1 301 ? 76.23253 99.59015 62.33438 1.000 23.92739 275 ALA A CA 1
ATOM 2132 C C . ALA A 1 301 ? 76.55986 100.76877 61.42340 1.000 22.17639 275 ALA A C 1
ATOM 2133 O O . ALA A 1 301 ? 77.30673 101.66898 61.82537 1.000 22.91303 275 ALA A O 1
ATOM 2135 N N . GLY A 1 302 ? 76.05346 100.77202 60.19602 1.000 22.31982 276 GLY A N 1
ATOM 2136 C CA . GLY A 1 302 ? 76.33504 101.85219 59.27472 1.000 21.37752 276 GLY A CA 1
ATOM 2137 C C . GLY A 1 302 ? 75.46817 103.08193 59.42804 1.000 22.43780 276 GLY A C 1
ATOM 2138 O O . GLY A 1 302 ? 75.53826 103.97990 58.58628 1.000 22.46808 276 GLY A O 1
ATOM 2139 N N . GLN A 1 303 ? 74.65667 103.14985 60.48470 1.000 20.44486 277 GLN A N 1
ATOM 2140 C CA . GLN A 1 303 ? 73.73674 104.25271 60.73473 1.000 24.58092 277 GLN A CA 1
ATOM 2141 C C . GLN A 1 303 ? 73.93406 104.76048 62.15374 1.000 22.44762 277 GLN A C 1
ATOM 2142 O O . GLN A 1 303 ? 74.25399 103.99122 63.06562 1.000 22.02538 277 GLN A O 1
ATOM 2148 N N . THR A 1 304 ? 73.72042 106.05833 62.34352 1.000 21.82882 278 THR A N 1
ATOM 2149 C CA . THR A 1 304 ? 73.81677 106.63009 63.67862 1.000 22.38295 278 THR A CA 1
ATOM 2150 C C . THR A 1 304 ? 72.96231 107.88788 63.73979 1.000 26.00496 278 THR A C 1
ATOM 2151 O O . THR A 1 304 ? 72.50304 108.40748 62.71799 1.000 25.83450 278 THR A O 1
ATOM 2155 N N . LEU A 1 305 ? 72.74586 108.36045 64.96304 1.000 23.60829 279 LEU A N 1
ATOM 2156 C CA . LEU A 1 305 ? 72.19879 109.68143 65.22768 1.000 23.92011 279 LEU A CA 1
ATOM 2157 C C . LEU A 1 305 ? 73.31282 110.56884 65.75560 1.000 25.21667 279 LEU A C 1
ATOM 2158 O O . LEU A 1 305 ? 74.20483 110.09587 66.46352 1.000 24.19860 279 LEU A O 1
ATOM 2163 N N . MET A 1 306 ? 73.25346 111.85818 65.41507 1.000 24.92634 280 MET A N 1
ATOM 2164 C CA . MET A 1 306 ? 74.18309 112.83716 65.97143 1.000 26.89091 280 MET A CA 1
ATOM 2165 C C . MET A 1 306 ? 73.52433 114.21338 66.00679 1.000 25.71746 280 MET A C 1
ATOM 2166 O O . MET A 1 306 ? 72.60610 114.49674 65.23506 1.000 26.49141 280 MET A O 1
ATOM 2171 N N . CYS A 1 307 ? 73.99656 115.06489 66.91396 1.000 27.49954 281 CYS A N 1
ATOM 2172 C CA . CYS A 1 307 ? 73.62708 116.47529 66.90617 1.000 29.45664 281 CYS A CA 1
ATOM 2173 C C . CYS A 1 307 ? 74.72100 117.26753 66.21098 1.000 27.50325 281 CYS A C 1
ATOM 2174 O O . CYS A 1 307 ? 75.90124 117.11991 66.53903 1.000 27.17743 281 CYS A O 1
ATOM 2177 N N . ILE A 1 308 ? 74.33041 118.10401 65.25786 1.000 24.28365 282 ILE A N 1
ATOM 2178 C CA . ILE A 1 308 ? 75.23709 119.06477 64.64857 1.000 26.78275 282 ILE A CA 1
ATOM 2179 C C . ILE A 1 308 ? 74.74442 120.45458 65.02957 1.000 29.66518 282 ILE A C 1
ATOM 2180 O O . ILE A 1 308 ? 73.62688 120.84660 64.66425 1.000 25.61740 282 ILE A O 1
ATOM 2185 N N . GLU A 1 309 ? 75.55820 121.17917 65.79955 1.000 28.24159 283 GLU A N 1
ATOM 2186 C CA . GLU A 1 309 ? 75.19259 122.51909 66.22698 1.000 24.48360 283 GLU A CA 1
ATOM 2187 C C . GLU A 1 309 ? 75.15827 123.46109 65.02244 1.000 27.09197 283 GLU A C 1
ATOM 2188 O O . GLU A 1 309 ? 75.79713 123.19284 63.99975 1.000 25.98397 283 GLU A O 1
ATOM 2194 N N . PRO A 1 310 ? 74.40489 124.56600 65.11114 1.000 27.64039 284 PRO A N 1
ATOM 2195 C CA . PRO A 1 310 ? 74.32231 125.49146 63.96899 1.000 25.43523 284 PRO A CA 1
ATOM 2196 C C . PRO A 1 310 ? 75.70197 125.98019 63.55467 1.000 24.86742 284 PRO A C 1
ATOM 2197 O O . PRO A 1 310 ? 76.56200 126.26177 64.39233 1.000 23.88208 284 PRO A O 1
ATOM 2201 N N . TYR A 1 311 ? 75.92356 126.03777 62.24501 1.000 25.05672 285 TYR A N 1
ATOM 2202 C CA . TYR A 1 311 ? 77.25183 126.35850 61.73389 1.000 26.25316 285 TYR A CA 1
ATOM 2203 C C . TYR A 1 311 ? 77.61012 127.80379 62.05097 1.000 26.43726 285 TYR A C 1
ATOM 2204 O O . TYR A 1 311 ? 76.79496 128.70844 61.85185 1.000 23.85745 285 TYR A O 1
ATOM 2213 N N . SER A 1 312 ? 78.82510 128.02157 62.55373 1.000 27.33335 286 SER A N 1
ATOM 2214 C CA . SER A 1 312 ? 79.47268 129.30374 62.33648 1.000 24.86033 286 SER A CA 1
ATOM 2215 C C . SER A 1 312 ? 80.03739 129.33150 60.92369 1.000 24.34850 286 SER A C 1
ATOM 2216 O O . SER A 1 312 ? 80.02832 128.32652 60.21356 1.000 23.98961 286 SER A O 1
ATOM 2219 N N . PHE A 1 313 ? 80.53275 130.49595 60.50459 1.000 22.63463 287 PHE A N 1
ATOM 2220 C CA . PHE A 1 313 ? 81.20142 130.55855 59.20936 1.000 23.00057 287 PHE A CA 1
ATOM 2221 C C . PHE A 1 313 ? 82.39882 129.61429 59.17846 1.000 21.06706 287 PHE A C 1
ATOM 2222 O O . PHE A 1 313 ? 82.67968 128.98096 58.15493 1.000 20.19572 287 PHE A O 1
ATOM 2230 N N . GLY A 1 314 ? 83.10512 129.49394 60.30228 1.000 22.09343 288 GLY A N 1
ATOM 2231 C CA . GLY A 1 314 ? 84.22576 128.57962 60.36592 1.000 20.65782 288 GLY A CA 1
ATOM 2232 C C . GLY A 1 314 ? 83.80095 127.13200 60.26184 1.000 25.41970 288 GLY A C 1
ATOM 2233 O O . GLY A 1 314 ? 84.55564 126.29540 59.75540 1.000 24.94884 288 GLY A O 1
ATOM 2234 N N . ASP A 1 315 ? 82.59963 126.81124 60.74380 1.000 22.37987 289 ASP A N 1
ATOM 2235 C CA . ASP A 1 315 ? 82.08299 125.45751 60.58130 1.000 23.59093 289 ASP A CA 1
ATOM 2236 C C . ASP A 1 315 ? 81.81914 125.15645 59.11607 1.000 22.50284 289 ASP A C 1
ATOM 2237 O O . ASP A 1 315 ? 82.04869 124.03473 58.65506 1.000 24.99117 289 ASP A O 1
ATOM 2242 N N . LEU A 1 316 ? 81.35060 126.15138 58.36659 1.000 18.89028 290 LEU A N 1
ATOM 2243 C CA . LEU A 1 316 ? 81.14491 125.96035 56.93652 1.000 23.31208 290 LEU A CA 1
ATOM 2244 C C . LEU A 1 316 ? 82.46999 125.78100 56.21072 1.000 21.75027 290 LEU A C 1
ATOM 2245 O O . LEU A 1 316 ? 82.60280 124.90499 55.34735 1.000 21.81628 290 LEU A O 1
ATOM 2250 N N . VAL A 1 317 ? 83.46265 126.59801 56.55712 1.000 21.69178 291 VAL A N 1
ATOM 2251 C CA . VAL A 1 317 ? 84.78119 126.48403 55.93889 1.000 21.23343 291 VAL A CA 1
ATOM 2252 C C . VAL A 1 317 ? 85.39902 125.11917 56.23830 1.000 20.90070 291 VAL A C 1
ATOM 2253 O O . VAL A 1 317 ? 86.06337 124.52248 55.38171 1.000 21.96509 291 VAL A O 1
ATOM 2257 N N . GLY A 1 318 ? 85.18421 124.59949 57.45123 1.000 20.21296 292 GLY A N 1
ATOM 2258 C CA . GLY A 1 318 ? 85.78043 123.31983 57.81002 1.000 23.49670 292 GLY A CA 1
ATOM 2259 C C . GLY A 1 318 ? 85.07928 122.14026 57.15450 1.000 24.16821 292 GLY A C 1
ATOM 2260 O O . GLY A 1 318 ? 85.72255 121.16709 56.76119 1.000 22.56554 292 GLY A O 1
ATOM 2261 N N . ASP A 1 319 ? 83.75010 122.20996 57.03559 1.000 22.69628 293 ASP A N 1
ATOM 2262 C CA . ASP A 1 319 ? 82.99142 121.19106 56.30652 1.000 21.69223 293 ASP A CA 1
ATOM 2263 C C . ASP A 1 319 ? 83.47960 121.07370 54.86717 1.000 22.23958 293 ASP A C 1
ATOM 2264 O O . ASP A 1 319 ? 83.67968 119.96739 54.35284 1.000 24.23128 293 ASP A O 1
ATOM 2269 N N . LEU A 1 320 ? 83.68435 122.21102 54.20462 1.000 21.45836 294 LEU A N 1
ATOM 2270 C CA . LEU A 1 320 ? 84.08069 122.23919 52.80592 1.000 20.46449 294 LEU A CA 1
ATOM 2271 C C . LEU A 1 320 ? 85.56406 121.96826 52.59878 1.000 19.64833 294 LEU A C 1
ATOM 2272 O O . LEU A 1 320 ? 85.98610 121.82725 51.45277 1.000 23.76927 294 LEU A O 1
ATOM 2277 N N . GLY A 1 321 ? 86.36444 121.91207 53.65621 1.000 19.74861 295 GLY A N 1
ATOM 2278 C CA . GLY A 1 321 ? 87.79882 121.75959 53.46399 1.000 22.42482 295 GLY A CA 1
ATOM 2279 C C . GLY A 1 321 ? 88.47070 122.97127 52.84621 1.000 27.23502 295 GLY A C 1
ATOM 2280 O O . GLY A 1 321 ? 89.40637 122.82391 52.05245 1.000 26.15365 295 GLY A O 1
ATOM 2281 N N . LEU A 1 32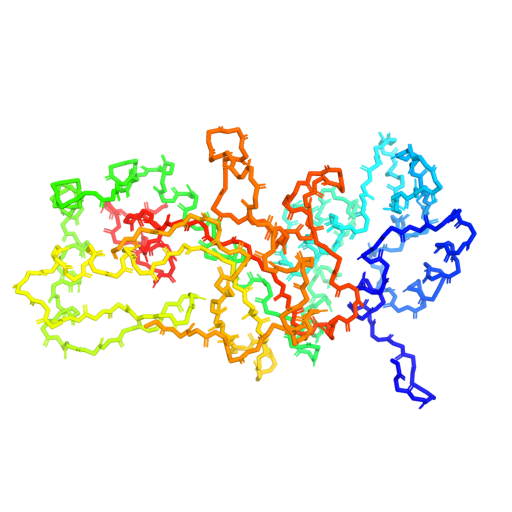2 ? 88.01655 124.17470 53.18841 1.000 25.56808 296 LEU A N 1
ATOM 2282 C CA . LEU A 1 322 ? 88.60667 125.38918 52.64903 1.000 24.56440 296 LEU A CA 1
ATOM 2283 C C . LEU A 1 322 ? 89.52672 126.07892 53.65011 1.000 23.19255 296 LEU A C 1
ATOM 2284 O O . LEU A 1 322 ? 89.87222 127.25070 53.46427 1.000 20.67377 296 LEU A O 1
ATOM 2289 N N . ASP A 1 323 ? 89.94704 125.36201 54.69543 1.000 23.52132 297 ASP A N 1
ATOM 2290 C CA . ASP A 1 323 ? 90.75813 125.95312 55.75057 1.000 21.65191 297 ASP A CA 1
ATOM 2291 C C . ASP A 1 323 ? 92.15419 126.35120 55.27001 1.000 26.83270 297 ASP A C 1
ATOM 2292 O O . ASP A 1 323 ? 92.77759 127.22449 55.88226 1.000 26.36020 297 ASP A O 1
ATOM 2297 N N . TRP A 1 324 ? 92.66244 125.73748 54.19709 1.000 22.15324 298 TRP A N 1
ATOM 2298 C CA . TRP A 1 324 ? 93.96280 126.14152 53.67046 1.000 24.38156 298 TRP A CA 1
ATOM 2299 C C . TRP A 1 324 ? 93.94238 127.55130 53.08651 1.000 25.78030 298 TRP A C 1
ATOM 2300 O O . TRP A 1 324 ? 95.01339 128.11161 52.82699 1.000 25.08818 298 TRP A O 1
ATOM 2311 N N . LEU A 1 325 ? 92.76024 128.14895 52.89836 1.000 24.30108 299 LEU A N 1
ATOM 2312 C CA . LEU A 1 325 ? 92.64229 129.50686 52.37900 1.000 22.58594 299 LEU A CA 1
ATOM 2313 C C . LEU A 1 325 ? 92.63354 130.57153 53.47419 1.000 26.64458 299 LEU A C 1
ATOM 2314 O O . LEU A 1 325 ? 92.64451 131.76730 53.15663 1.000 26.36315 299 LEU A O 1
ATOM 2319 N N . LEU A 1 326 ? 92.61358 130.17745 54.74565 1.000 25.82279 300 LEU A N 1
ATOM 2320 C CA . LEU A 1 326 ? 92.69668 131.14020 55.83250 1.000 23.94178 300 LEU A CA 1
ATOM 2321 C C . LEU A 1 326 ? 94.12871 131.64753 55.99314 1.000 27.88027 300 LEU A C 1
ATOM 2322 O O . LEU A 1 326 ? 95.10134 130.91854 55.76158 1.000 25.55534 300 LEU A O 1
ATOM 2327 N N . GLY A 1 327 ? 94.24873 132.91654 56.38117 1.000 24.54317 301 GLY A N 1
ATOM 2328 C CA . GLY A 1 327 ? 95.53178 133.55469 56.60771 1.000 24.63541 301 GLY A CA 1
ATOM 2329 C C . GLY A 1 327 ? 96.44323 133.42717 55.40590 1.000 31.17674 301 GLY A C 1
ATOM 2330 O O . GLY A 1 327 ? 95.99927 133.34484 54.25678 1.000 30.15271 301 GLY A O 1
ATOM 2331 N N . ASP A 1 328 ? 97.74879 133.38931 55.67350 1.000 33.89471 302 ASP A N 1
ATOM 2332 C CA . ASP A 1 328 ? 98.72663 133.21060 54.60743 1.000 33.82147 302 ASP A CA 1
ATOM 2333 C C . ASP A 1 328 ? 98.98991 131.74987 54.27765 1.000 33.31741 302 ASP A C 1
ATOM 2334 O O . ASP A 1 328 ? 99.41489 131.44370 53.15776 1.000 35.25698 302 ASP A O 1
ATOM 2339 N N . GLU A 1 329 ? 98.77651 130.83605 55.22868 1.000 33.50404 303 GLU A N 1
ATOM 2340 C CA . GLU A 1 329 ? 99.01341 129.43006 54.92028 1.000 38.38432 303 GLU A CA 1
ATOM 2341 C C . GLU A 1 329 ? 98.04019 128.48038 55.61978 1.000 32.31634 303 GLU A C 1
ATOM 2342 O O . GLU A 1 329 ? 98.33882 127.28543 55.72530 1.000 34.27405 303 GLU A O 1
ATOM 2348 N N . GLY A 1 330 ? 96.88429 128.95571 56.07784 1.000 27.59771 304 GLY A N 1
ATOM 2349 C CA . GLY A 1 330 ? 95.93239 128.02721 56.66012 1.000 28.13524 304 GLY A CA 1
ATOM 2350 C C . GLY A 1 330 ? 96.32518 127.62086 58.06904 1.000 31.18610 304 GLY A C 1
ATOM 2351 O O . GLY A 1 330 ? 97.04483 128.33143 58.77415 1.000 33.22192 304 GLY A O 1
ATOM 2352 N N . LEU A 1 331 ? 95.83981 126.45533 58.48658 1.000 32.21740 305 LEU A N 1
ATOM 2353 C CA . LEU A 1 331 ? 96.21619 125.90527 59.78431 1.000 31.96485 305 LEU A CA 1
ATOM 2354 C C . LEU A 1 331 ? 97.65985 125.39532 59.73919 1.000 33.36952 305 LEU A C 1
ATOM 2355 O O . LEU A 1 331 ? 98.55493 125.98556 60.34525 1.000 37.86261 305 LEU A O 1
#

Radius of gyration: 20.79 Å; Cα contacts (8 Å, |Δi|>4): 558; chains: 1; bounding box: 46×60×51 Å

InterPro domains:
  IPR006733 Baculovirus occlusion-derived virus envelope, E56 [PF04639] (48-344)

Nearest PDB structures (foldseek):
  7x77-assembly1_A  TM=1.003E+00  e=1.984E-57  Autographa californica multiple nucleopolyhedrovirus

Foldseek 3Di:
DPPPDQDALLLLLLLLLDKDLDQVVNVVSLVSNLVRADDQQCVFSVAKDWDDDDDSTTFIFTQAPVRDTDGSLNVSQCLLQLVVVVCCVGSPPDDPVRSCVSLQSCLVLLRQNNVVSQLVVQLVVLCVVQVLQQAQDLVSVVVSCVQQVLLVVVQVVVLVVQDWDQFPQRDIQGNPDPDSSVSLNVRLLADWAKKKWFGDDSNPDIHIAHDVQQQLDHPPGHHDPADPPDGDDDCCRNCLNPPPDCVVVVGRGFQFRSNDDPPDRNHHRPSVPRSRIGMHTDHRDGSSSVCSRVVVQCSGDPGGD

Solvent-accessible surface area: 14824 Å² total; per-residue (Å²): 137,200,132,87,75,115,41,44,5,0,30,1,0,7,17,0,9,66,41,6,85,66,80,71,47,0,62,89,21,1,77,87,0,43,108,26,18,30,82,16,0,43,133,14,0,94,35,36,22,28,113,101,35,37,132,124,71,50,17,2,0,0,80,20,112,73,126,102,50,11,7,2,13,39,0,3,92,5,0,6,24,53,11,41,102,67,0,117,40,21,2,107,84,20,44,72,103,54,4,92,41,0,45,120,60,16,110,122,29,43,0,2,16,63,64,26,44,61,42,84,58,66,5,68,32,0,50,144,89,30,88,47,0,90,38,75,62,65,123,12,0,78,76,0,2,116,103,1,84,88,0,57,75,87,0,63,75,51,38,135,60,42,106,29,48,102,6,13,2,12,3,110,0,100,16,108,27,99,73,2,24,68,4,0,19,71,3,0,47,74,10,9,0,0,2,12,0,34,6,83,92,35,8,126,90,38,82,13,17,16,6,84,68,2,9,27,124,120,63,157,88,51,79,17,120,115,22,28,40,34,91,149,92,33,97,119,4,66,74,35,36,138,72,42,68,72,136,112,31,171,15,1,2,27,4,0,50,17,43,20,86,16,95,32,59,24,41,14,63,3,27,135,13,78,9,9,35,8,2,30,34,22,74,34,13,5,0,0,18,0,0,0,8,34,22,12,21,130,8,0,24,140,154,10,97

Organism: Autographa californica nuclear polyhedrosis virus (NCBI:txid46015)